Protein AF-A0A8J8SWN1-F1 (afdb_monomer_lite)

Radius of gyration: 35.85 Å; chains: 1; bounding box: 86×56×131 Å

InterPro domains:
  IPR000727 Target SNARE coiled-coil homology domain [PS50192] (204-266)

Organism: Halteria grandinella (NCBI:txid5974)

Secondary structure (DSSP, 8-state):
-HHHHHHHHHHHHHHHHHHHHHHHHHHHHHHHH---HHHHHHHHHHHHHHHHHHHHHHHHHHHHHTTS-HHHHHHHHHHHHHHHHHHHHHHHHHHHHS----HHHHHHHHTS---PPPP-TTSHHHHHHHHHHHHHHHT----------------SSHHHHHHHHHHHHHHHHHHHHHHHHHHS------GGG--HHHHHHHHHHHHHHHHHHHHHHHHHHHHHHHHHHHHHHHHHHHHHHHHHHHHHHHHHHHHHHHHHHHHHHHHHHHHHHHHHHHHHHHHHHHHHHHHHHHHHHHH-

Foldseek 3Di:
DVQVVLVVVLVVLLVVLVVLLVVLVVLLVVLVVDPDPVVNVVSLVVSVVSLVVSVVSLVVSVVSLVVHDPVVSVVVVVSSVVSVVSSVVSVVSSVVSPPPCPVVVVVVVVPPPDPDPDDDPPPVVVVVVVVVVVVVVVPDDPDDDPDDDDDPPPPDDPVVVVVVVVVVVVVVVVVVVVVVVVVVPPPPDPVPPDDPVNVVVVVVVVVVVVVVVVVVVVVVVVVVVVVVVVVVVVVVVVVVVVVVVVVVVVVVVVVVVVVVVVVVVVVVVVVVVVVVVVVVVVVVVVVVVVVVVVVVVVVD

Sequence (300 aa):
MAAQAVIDEITDQLEVLDSKLDRLTKNIARLEDCKNAAEKKKINDSALRDIEKINNDIRGLQYDLKRLPKDKEAEYVEQISTSKSKLAKLEKRLQRQSPKKTKEEMADLESQPSLKPKPNPKFDTVKNDLEEIELQEASGLRSQRSNKFKEPVISGRKRKQSTESAKRVASYQADVQNSEEAHLREEKIDMNKASAEVVGSAALRIQDKSKQAVERMIKKLGAAEELAQEELMELQKQNEKIMKIDTTLNQIEATSQRTMKYVRYFGKTMMTDKFMICMIMMILIVIVVLIVVAILKKRE

pLDDT: mean 79.99, std 18.38, range [37.47, 98.12]

Structure (mmCIF, N/CA/C/O backbone):
data_AF-A0A8J8SWN1-F1
#
_entry.id   AF-A0A8J8SWN1-F1
#
loop_
_atom_site.group_PDB
_atom_site.id
_atom_site.type_symbol
_atom_site.label_atom_id
_atom_site.label_alt_id
_atom_site.label_comp_id
_atom_site.label_asym_id
_atom_site.label_entity_id
_atom_site.label_seq_id
_atom_site.pdbx_PDB_ins_code
_atom_site.Cartn_x
_atom_site.Cartn_y
_atom_site.Cartn_z
_atom_site.occupancy
_atom_site.B_iso_or_equiv
_atom_site.auth_seq_id
_atom_site.auth_comp_id
_atom_site.auth_asym_id
_atom_site.auth_atom_id
_atom_site.pdbx_PDB_model_num
ATOM 1 N N . MET A 1 1 ? -29.429 5.163 5.870 1.00 79.12 1 MET A N 1
ATOM 2 C CA . MET A 1 1 ? -29.274 4.682 4.478 1.00 79.12 1 MET A CA 1
ATOM 3 C C . MET A 1 1 ? -27.934 5.088 3.873 1.00 79.12 1 MET A C 1
ATOM 5 O O . MET A 1 1 ? -27.193 4.189 3.522 1.00 79.12 1 MET A O 1
ATOM 9 N N . ALA A 1 2 ? -27.554 6.375 3.839 1.00 88.69 2 ALA A N 1
ATOM 10 C CA . ALA A 1 2 ? -26.260 6.790 3.264 1.00 88.69 2 ALA A CA 1
ATOM 11 C C . ALA A 1 2 ? -25.027 6.114 3.906 1.00 88.69 2 ALA A C 1
ATOM 13 O O . ALA A 1 2 ? -24.128 5.695 3.195 1.00 88.69 2 ALA A O 1
ATOM 14 N N . ALA A 1 3 ? -25.011 5.945 5.234 1.00 90.06 3 ALA A N 1
ATOM 15 C CA . ALA A 1 3 ? -23.908 5.266 5.921 1.00 90.06 3 ALA A CA 1
ATOM 16 C C . ALA A 1 3 ? -23.784 3.779 5.544 1.00 90.06 3 ALA A C 1
ATOM 18 O O . ALA A 1 3 ? -22.673 3.286 5.423 1.00 90.06 3 ALA A O 1
ATOM 19 N N . GLN A 1 4 ? -24.905 3.084 5.316 1.00 93.06 4 GLN A N 1
ATOM 20 C CA . GLN A 1 4 ? -24.883 1.667 4.944 1.00 93.06 4 GLN A CA 1
ATOM 21 C C . GLN A 1 4 ? -24.297 1.471 3.543 1.00 93.06 4 GLN A C 1
ATOM 23 O O . GLN A 1 4 ? -23.453 0.611 3.365 1.00 93.06 4 GLN A O 1
ATOM 28 N N . ALA A 1 5 ? -24.649 2.336 2.587 1.00 95.00 5 ALA A N 1
ATOM 29 C CA . ALA A 1 5 ? -24.076 2.275 1.242 1.00 95.00 5 ALA A CA 1
ATOM 30 C C . ALA A 1 5 ? -22.543 2.442 1.245 1.00 95.00 5 ALA A C 1
ATOM 32 O O . ALA A 1 5 ? -21.850 1.760 0.502 1.00 95.00 5 ALA A O 1
ATOM 33 N N . VAL A 1 6 ? -22.009 3.312 2.113 1.00 93.81 6 VAL A N 1
ATOM 34 C CA . VAL A 1 6 ? -20.553 3.494 2.273 1.00 93.81 6 VAL A CA 1
ATOM 35 C C . VAL A 1 6 ? -19.901 2.267 2.920 1.00 93.81 6 VAL A C 1
ATOM 37 O O . VAL A 1 6 ? -18.789 1.904 2.555 1.00 93.81 6 VAL A O 1
ATOM 40 N N . ILE A 1 7 ? -20.583 1.622 3.871 1.00 95.31 7 ILE A N 1
ATOM 41 C CA . ILE A 1 7 ? -20.121 0.372 4.496 1.00 95.31 7 ILE A CA 1
ATOM 42 C C . ILE A 1 7 ? -20.022 -0.741 3.448 1.00 95.31 7 ILE A C 1
ATOM 44 O O . ILE A 1 7 ? -18.996 -1.419 3.375 1.00 95.31 7 ILE A O 1
ATOM 48 N N . ASP A 1 8 ? -21.061 -0.902 2.630 1.00 96.25 8 ASP A N 1
ATOM 49 C CA . ASP A 1 8 ? -21.114 -1.926 1.585 1.00 96.25 8 ASP A CA 1
ATOM 50 C C . ASP A 1 8 ? -20.005 -1.676 0.540 1.00 96.25 8 ASP A C 1
ATOM 52 O O . ASP A 1 8 ? -19.229 -2.578 0.238 1.00 96.25 8 ASP A O 1
ATOM 56 N N . GLU A 1 9 ? -19.815 -0.423 0.102 1.00 96.69 9 GLU A N 1
ATOM 57 C CA . GLU A 1 9 ? -18.736 -0.046 -0.826 1.00 96.69 9 GLU A CA 1
ATOM 58 C C . GLU A 1 9 ? -17.330 -0.325 -0.260 1.00 96.69 9 GLU A C 1
ATOM 60 O O . GLU A 1 9 ? -16.471 -0.863 -0.961 1.00 96.69 9 GLU A O 1
ATOM 65 N N . ILE A 1 10 ? -17.074 0.010 1.010 1.00 96.44 10 ILE A N 1
ATOM 66 C CA . ILE A 1 10 ? -15.787 -0.279 1.668 1.00 96.44 10 ILE A CA 1
ATOM 67 C C . ILE A 1 10 ? -15.555 -1.789 1.766 1.00 96.44 10 ILE A C 1
ATOM 69 O O . ILE A 1 10 ? -14.424 -2.252 1.608 1.00 96.44 10 ILE A O 1
ATOM 73 N N . THR A 1 11 ? -16.618 -2.554 2.007 1.00 97.38 11 THR A N 1
ATOM 74 C CA . THR A 1 11 ? -16.553 -4.015 2.119 1.00 97.38 11 THR A CA 1
ATOM 75 C C . THR A 1 11 ? -16.191 -4.637 0.770 1.00 97.38 11 THR A C 1
ATOM 77 O O . THR A 1 11 ? -15.233 -5.409 0.699 1.00 97.38 11 THR A O 1
ATOM 80 N N . ASP A 1 12 ? -16.846 -4.210 -0.311 1.00 97.75 12 ASP A N 1
ATOM 81 C CA . ASP A 1 12 ? -16.528 -4.643 -1.677 1.00 97.75 12 ASP A CA 1
ATOM 82 C C . ASP A 1 12 ? -15.079 -4.291 -2.055 1.00 97.75 12 ASP A C 1
ATOM 84 O O . ASP A 1 12 ? -14.334 -5.104 -2.613 1.00 97.75 12 ASP A O 1
ATOM 88 N N . GLN A 1 13 ? -14.633 -3.076 -1.720 1.00 97.19 13 GLN A N 1
ATOM 89 C CA . GLN A 1 13 ? -13.260 -2.643 -1.982 1.00 97.19 13 GLN A CA 1
ATOM 90 C C . GLN A 1 13 ? -12.223 -3.477 -1.212 1.00 97.19 13 GLN A C 1
ATOM 92 O O . GLN A 1 13 ? -11.145 -3.754 -1.751 1.00 97.19 13 GLN A O 1
ATOM 97 N N . LEU A 1 14 ? -12.528 -3.900 0.018 1.00 96.50 14 LEU A N 1
ATOM 98 C CA . LEU A 1 14 ? -11.661 -4.776 0.809 1.00 96.50 14 LEU A CA 1
ATOM 99 C C . LEU A 1 14 ? -11.586 -6.192 0.233 1.00 96.50 14 LEU A C 1
ATOM 101 O O . LEU A 1 14 ? -10.488 -6.742 0.140 1.00 96.50 14 LEU A O 1
ATOM 105 N N . GLU A 1 15 ? -12.697 -6.752 -0.240 1.00 97.56 15 GLU A N 1
ATOM 106 C CA . GLU A 1 15 ? -12.697 -8.062 -0.904 1.00 97.56 15 GLU A CA 1
ATOM 107 C C . GLU A 1 15 ? -11.862 -8.041 -2.198 1.00 97.56 15 GLU A C 1
ATOM 109 O O . GLU A 1 15 ? -11.058 -8.945 -2.479 1.00 97.56 15 GLU A O 1
ATOM 114 N N . VAL A 1 16 ? -11.974 -6.955 -2.971 1.00 97.56 16 VAL A N 1
ATOM 115 C CA . VAL A 1 16 ? -11.129 -6.722 -4.150 1.00 97.56 16 VAL A CA 1
ATOM 116 C C . VAL A 1 16 ? -9.654 -6.588 -3.755 1.00 97.56 16 VAL A C 1
ATOM 118 O O . VAL A 1 16 ? -8.777 -7.082 -4.476 1.00 97.56 16 VAL A O 1
ATOM 121 N N . LEU A 1 17 ? -9.357 -5.934 -2.630 1.00 97.12 17 LEU A N 1
ATOM 122 C CA . LEU A 1 17 ? -7.997 -5.778 -2.117 1.00 97.12 17 LEU A CA 1
ATOM 123 C C . LEU A 1 17 ? -7.377 -7.127 -1.727 1.00 97.12 17 LEU A C 1
ATOM 125 O O . LEU A 1 17 ? -6.252 -7.416 -2.147 1.00 97.12 17 LEU A O 1
ATOM 129 N N . ASP A 1 18 ? -8.104 -7.969 -0.992 1.00 97.00 18 ASP A N 1
ATOM 130 C CA . ASP A 1 18 ? -7.648 -9.314 -0.623 1.00 97.00 18 ASP A CA 1
ATOM 131 C C . ASP A 1 18 ? -7.425 -10.181 -1.874 1.00 97.00 18 ASP A C 1
ATOM 133 O O . ASP A 1 18 ? -6.368 -10.799 -2.030 1.00 97.00 18 ASP A O 1
ATOM 137 N N . SER A 1 19 ? -8.333 -10.114 -2.851 1.00 97.44 19 SER A N 1
ATOM 138 C CA . SER A 1 19 ? -8.165 -10.795 -4.143 1.00 97.44 19 SER A CA 1
ATOM 139 C C . SER A 1 19 ? -6.897 -10.356 -4.893 1.00 97.44 19 SER A C 1
ATOM 141 O O . SER A 1 19 ? -6.226 -11.172 -5.540 1.00 97.44 19 SER A O 1
ATOM 143 N N . LYS A 1 20 ? -6.537 -9.065 -4.833 1.00 97.50 20 LYS A N 1
ATOM 144 C CA . LYS A 1 20 ? -5.286 -8.540 -5.414 1.00 97.50 20 LYS A CA 1
ATOM 145 C C . LYS A 1 20 ? -4.058 -9.029 -4.644 1.00 97.50 20 LYS A C 1
ATOM 147 O O . LYS A 1 20 ? -3.071 -9.411 -5.278 1.00 97.50 20 LYS A O 1
ATOM 152 N N . LEU A 1 21 ? -4.116 -9.064 -3.312 1.00 97.19 21 LEU A N 1
ATOM 153 C CA . LEU A 1 21 ? -3.042 -9.596 -2.465 1.00 97.19 21 LEU A CA 1
ATOM 154 C C . LEU A 1 21 ? -2.778 -11.082 -2.736 1.00 97.19 21 LEU A C 1
ATOM 156 O O . LEU A 1 21 ? -1.617 -11.491 -2.815 1.00 97.19 21 LEU A O 1
ATOM 160 N N . ASP A 1 22 ? -3.818 -11.879 -2.960 1.00 97.62 22 ASP A N 1
ATOM 161 C CA . ASP A 1 22 ? -3.676 -13.297 -3.304 1.00 97.62 22 ASP A CA 1
ATOM 162 C C . ASP A 1 22 ? -3.028 -13.499 -4.676 1.00 97.62 22 ASP A C 1
ATOM 164 O O . ASP A 1 22 ? -2.151 -14.354 -4.844 1.00 97.62 22 ASP A O 1
ATOM 168 N N . ARG A 1 23 ? -3.407 -12.687 -5.670 1.00 97.56 23 ARG A N 1
ATOM 169 C CA . ARG A 1 23 ? -2.755 -12.694 -6.991 1.00 97.56 23 ARG A CA 1
ATOM 170 C C . ARG A 1 23 ? -1.284 -12.304 -6.887 1.00 97.56 23 ARG A C 1
ATOM 172 O O . ARG A 1 23 ? -0.440 -12.989 -7.462 1.00 97.56 23 ARG A O 1
ATOM 179 N N . LEU A 1 24 ? -0.971 -11.258 -6.122 1.00 97.44 24 LEU A N 1
ATOM 180 C CA . LEU A 1 24 ? 0.406 -10.835 -5.876 1.00 97.44 24 LEU A CA 1
ATOM 181 C C . LEU A 1 24 ? 1.208 -11.939 -5.172 1.00 97.44 24 LEU A C 1
ATOM 183 O O . LEU A 1 24 ? 2.334 -12.231 -5.571 1.00 97.44 24 LEU A O 1
ATOM 187 N N . THR A 1 25 ? 0.612 -12.608 -4.185 1.00 97.94 25 THR A N 1
ATOM 188 C CA . THR A 1 25 ? 1.224 -13.746 -3.486 1.00 97.94 25 THR A CA 1
ATOM 189 C C . THR A 1 25 ? 1.546 -14.885 -4.456 1.00 97.94 25 THR A C 1
ATOM 191 O O . THR A 1 25 ? 2.664 -15.400 -4.444 1.00 97.94 25 THR A O 1
ATOM 194 N N . LYS A 1 26 ? 0.613 -15.236 -5.352 1.00 97.94 26 LYS A N 1
ATOM 195 C CA . LYS A 1 26 ? 0.830 -16.244 -6.407 1.00 97.94 26 LYS A CA 1
ATOM 196 C C . LYS A 1 26 ? 1.921 -15.822 -7.395 1.00 97.94 26 LYS A C 1
ATOM 198 O O . LYS A 1 26 ? 2.729 -16.657 -7.789 1.00 97.94 26 LYS A O 1
ATOM 203 N N . ASN A 1 27 ? 1.976 -14.547 -7.777 1.00 96.56 27 ASN A N 1
ATOM 204 C CA . ASN A 1 27 ? 3.018 -14.025 -8.666 1.00 96.56 27 ASN A CA 1
ATOM 205 C C . ASN A 1 27 ? 4.405 -14.081 -8.013 1.00 96.56 27 ASN A C 1
ATOM 207 O O . ASN A 1 27 ? 5.368 -14.464 -8.671 1.00 96.56 27 ASN A O 1
ATOM 211 N N . ILE A 1 28 ? 4.505 -13.762 -6.721 1.00 96.19 28 ILE A N 1
ATOM 212 C CA . ILE A 1 28 ? 5.758 -13.867 -5.962 1.00 96.19 28 ILE A CA 1
ATOM 213 C C . ILE A 1 28 ? 6.184 -15.329 -5.801 1.00 96.19 28 ILE A C 1
ATOM 215 O O . ILE A 1 28 ? 7.366 -15.621 -5.936 1.00 96.19 28 ILE A O 1
ATOM 219 N N . ALA A 1 29 ? 5.252 -16.260 -5.583 1.00 96.81 29 ALA A N 1
ATOM 220 C CA . ALA A 1 29 ? 5.575 -17.688 -5.578 1.00 96.81 29 ALA A CA 1
ATOM 221 C C . ALA A 1 29 ? 6.106 -18.152 -6.950 1.00 96.81 29 ALA A C 1
ATOM 223 O O . ALA A 1 29 ? 7.152 -18.783 -7.031 1.00 96.81 29 ALA A O 1
ATOM 224 N N . ARG A 1 30 ? 5.463 -17.738 -8.053 1.00 96.19 30 ARG A N 1
ATOM 225 C CA . ARG A 1 30 ? 5.963 -18.015 -9.415 1.00 96.19 30 ARG A CA 1
ATOM 226 C C . ARG A 1 30 ? 7.348 -17.416 -9.674 1.00 96.19 30 ARG A C 1
ATOM 228 O O . ARG A 1 30 ? 8.125 -18.002 -10.419 1.00 96.19 30 ARG A O 1
ATOM 235 N N . LEU A 1 31 ? 7.653 -16.258 -9.083 1.00 95.06 31 LEU A N 1
ATOM 236 C CA . LEU A 1 31 ? 8.970 -15.621 -9.167 1.00 95.06 31 LEU A CA 1
ATOM 237 C C . LEU A 1 31 ? 10.065 -16.482 -8.511 1.00 95.06 31 LEU A C 1
ATOM 239 O O . LEU A 1 31 ? 11.186 -16.513 -9.020 1.00 95.06 31 LEU A O 1
ATOM 243 N N . GLU A 1 32 ? 9.733 -17.181 -7.419 1.00 94.31 32 GLU A N 1
ATOM 244 C CA . GLU A 1 32 ? 10.647 -18.086 -6.701 1.00 94.31 32 GLU A CA 1
ATOM 245 C C . GLU A 1 32 ? 10.994 -19.317 -7.547 1.00 94.31 32 GLU A C 1
ATOM 247 O O . GLU A 1 32 ? 12.155 -19.723 -7.586 1.00 94.31 32 GLU A O 1
ATOM 252 N N . ASP A 1 33 ? 10.019 -19.845 -8.290 1.00 96.31 33 ASP A N 1
ATOM 253 C CA . ASP A 1 33 ? 10.183 -21.053 -9.109 1.00 96.31 33 ASP A CA 1
ATOM 254 C C . ASP A 1 33 ? 10.761 -20.781 -10.514 1.00 96.31 33 ASP A C 1
ATOM 256 O O . ASP A 1 33 ? 11.163 -21.703 -11.233 1.00 96.31 33 ASP A O 1
ATOM 260 N N . CYS A 1 34 ? 10.807 -19.517 -10.947 1.00 94.88 34 CYS A N 1
ATOM 261 C CA . CYS A 1 34 ? 11.189 -19.159 -12.309 1.00 94.88 34 CYS A CA 1
ATOM 262 C C . CYS A 1 34 ? 12.715 -19.205 -12.518 1.00 94.88 34 CYS A C 1
ATOM 264 O O . CYS A 1 34 ? 13.471 -18.410 -11.956 1.00 94.88 34 CYS A O 1
ATOM 266 N N . LYS A 1 35 ? 13.173 -20.110 -13.396 1.00 96.38 35 LYS A N 1
ATOM 267 C CA . LYS A 1 35 ? 14.596 -20.253 -13.768 1.00 96.38 35 LYS A CA 1
ATOM 268 C C . LYS A 1 35 ? 15.054 -19.251 -14.834 1.00 96.38 35 LYS A C 1
ATOM 270 O O . LYS A 1 35 ? 16.240 -18.946 -14.919 1.00 96.38 35 LYS A O 1
ATOM 275 N N . ASN A 1 36 ? 14.139 -18.755 -15.667 1.00 96.81 36 ASN A N 1
ATOM 276 C CA . ASN A 1 36 ? 14.474 -17.861 -16.773 1.00 96.81 36 ASN A CA 1
ATOM 277 C C . ASN A 1 36 ? 14.602 -16.408 -16.282 1.00 96.81 36 ASN A C 1
ATOM 279 O O . ASN A 1 36 ? 13.635 -15.817 -15.803 1.00 96.81 36 ASN A O 1
ATOM 283 N N . ALA A 1 37 ? 15.780 -15.803 -16.454 1.00 94.19 37 ALA A N 1
ATOM 284 C CA . ALA A 1 37 ? 16.062 -14.438 -16.005 1.00 94.19 37 ALA A CA 1
ATOM 285 C C . ALA A 1 37 ? 15.142 -13.377 -16.642 1.00 94.19 37 ALA A C 1
ATOM 287 O O . ALA A 1 37 ? 14.716 -12.439 -15.964 1.00 94.19 37 ALA A O 1
ATOM 288 N N . ALA A 1 38 ? 14.797 -13.530 -17.926 1.00 94.38 38 ALA A N 1
ATOM 289 C CA . ALA A 1 38 ? 13.946 -12.571 -18.630 1.00 94.38 38 ALA A CA 1
ATOM 290 C C . ALA A 1 38 ? 12.498 -12.609 -18.118 1.00 94.38 38 ALA A C 1
ATOM 292 O O . ALA A 1 38 ? 11.861 -11.570 -17.943 1.00 94.38 38 ALA A O 1
ATOM 293 N N . GLU A 1 39 ? 11.985 -13.808 -17.851 1.00 95.56 39 GLU A N 1
ATOM 294 C CA . GLU A 1 39 ? 10.650 -14.004 -17.290 1.00 95.56 39 GLU A CA 1
ATOM 295 C C . GLU A 1 39 ? 10.594 -13.547 -15.828 1.00 95.56 39 GLU A C 1
ATOM 297 O O . GLU A 1 39 ? 9.688 -12.799 -15.456 1.00 95.56 39 GLU A O 1
ATOM 302 N N . LYS A 1 40 ? 11.627 -13.861 -15.037 1.00 95.12 40 LYS A N 1
ATOM 303 C CA . LYS A 1 40 ? 11.775 -13.377 -13.660 1.00 95.12 40 LYS A CA 1
ATOM 304 C C . LYS A 1 40 ? 11.729 -11.849 -13.585 1.00 95.12 40 LYS A C 1
ATOM 306 O O . LYS A 1 40 ? 10.993 -11.299 -12.769 1.00 95.12 40 LYS A O 1
ATOM 311 N N . LYS A 1 41 ? 12.445 -11.148 -14.472 1.00 93.81 41 LYS A N 1
ATOM 312 C CA . LYS A 1 41 ? 12.396 -9.678 -14.551 1.00 93.81 41 LYS A CA 1
ATOM 313 C C . LYS A 1 41 ? 10.977 -9.171 -14.840 1.00 93.81 41 LYS A C 1
ATOM 315 O O . LYS A 1 41 ? 10.496 -8.290 -14.135 1.00 93.81 41 LYS A O 1
ATOM 320 N N . LYS A 1 42 ? 10.274 -9.767 -15.811 1.00 95.38 42 LYS A N 1
ATOM 321 C CA . LYS A 1 42 ? 8.890 -9.383 -16.156 1.00 95.38 42 LYS A CA 1
ATOM 322 C C . LYS A 1 42 ? 7.916 -9.584 -14.992 1.00 95.38 42 LYS A C 1
ATOM 324 O O . LYS A 1 42 ? 7.092 -8.705 -14.735 1.00 95.38 42 LYS A O 1
ATOM 329 N N . ILE A 1 43 ? 8.005 -10.719 -14.294 1.00 95.56 43 ILE A N 1
ATOM 330 C CA . ILE A 1 43 ? 7.161 -11.010 -13.125 1.00 95.56 43 ILE A CA 1
ATOM 331 C C . ILE A 1 43 ? 7.469 -10.018 -11.997 1.00 95.56 43 ILE A C 1
ATOM 333 O O . ILE A 1 43 ? 6.537 -9.483 -11.400 1.00 95.56 43 ILE A O 1
ATOM 337 N N . ASN A 1 44 ? 8.747 -9.714 -11.752 1.00 94.12 44 ASN A N 1
ATOM 338 C CA . ASN A 1 44 ? 9.164 -8.743 -10.741 1.00 94.12 44 ASN A CA 1
ATOM 339 C C . ASN A 1 44 ? 8.617 -7.334 -11.033 1.00 94.12 44 ASN A C 1
ATOM 341 O O . ASN A 1 44 ? 8.001 -6.721 -10.164 1.00 94.12 44 ASN A O 1
ATOM 345 N N . ASP A 1 45 ? 8.754 -6.851 -12.270 1.00 93.81 45 ASP A N 1
ATOM 346 C CA . ASP A 1 45 ? 8.230 -5.541 -12.680 1.00 93.81 45 ASP A CA 1
ATOM 347 C C . ASP A 1 45 ? 6.695 -5.486 -12.575 1.00 93.81 45 ASP A C 1
ATOM 349 O O . ASP A 1 45 ? 6.118 -4.462 -12.200 1.00 93.81 45 ASP A O 1
ATOM 353 N N . SER A 1 46 ? 6.007 -6.592 -12.882 1.00 96.06 46 SER A N 1
ATOM 354 C CA . SER A 1 46 ? 4.559 -6.698 -12.672 1.00 96.06 46 SER A CA 1
ATOM 355 C C . SER A 1 46 ? 4.189 -6.648 -11.190 1.00 96.06 46 SER A C 1
ATOM 357 O O . SER A 1 46 ? 3.281 -5.904 -10.825 1.00 96.06 46 SER A O 1
ATOM 359 N N . ALA A 1 47 ? 4.903 -7.388 -10.341 1.00 96.19 47 ALA A N 1
ATOM 360 C CA . ALA A 1 47 ? 4.666 -7.424 -8.902 1.00 96.19 47 ALA A CA 1
ATOM 361 C C . ALA A 1 47 ? 4.884 -6.050 -8.249 1.00 96.19 47 ALA A C 1
ATOM 363 O O . ALA A 1 47 ? 4.079 -5.644 -7.416 1.00 96.19 47 ALA A O 1
ATOM 364 N N . LEU A 1 48 ? 5.911 -5.299 -8.668 1.00 94.25 48 LEU A N 1
ATOM 365 C CA . LEU A 1 48 ? 6.151 -3.931 -8.190 1.00 94.25 48 LEU A CA 1
ATOM 366 C C . LEU A 1 48 ? 4.990 -2.987 -8.533 1.00 94.25 48 LEU A C 1
ATOM 368 O O . LEU A 1 48 ? 4.520 -2.249 -7.667 1.00 94.25 48 LEU A O 1
ATOM 372 N N . ARG A 1 49 ? 4.473 -3.054 -9.767 1.00 96.00 49 ARG A N 1
ATOM 373 C CA . ARG A 1 49 ? 3.293 -2.269 -10.173 1.00 96.00 49 ARG A CA 1
ATOM 374 C C . ARG A 1 49 ? 2.046 -2.646 -9.377 1.00 96.00 49 ARG A C 1
ATOM 376 O O . ARG A 1 49 ? 1.250 -1.773 -9.036 1.00 96.00 49 ARG A O 1
ATOM 383 N N . ASP A 1 50 ? 1.862 -3.929 -9.086 1.00 96.50 50 ASP A N 1
ATOM 384 C CA . ASP A 1 50 ? 0.728 -4.396 -8.288 1.00 96.50 50 ASP A CA 1
ATOM 385 C C . ASP A 1 50 ? 0.849 -3.945 -6.822 1.00 96.50 50 ASP A C 1
ATOM 387 O O . ASP A 1 50 ? -0.143 -3.492 -6.254 1.00 96.50 50 ASP A O 1
ATOM 391 N N . ILE A 1 51 ? 2.053 -3.960 -6.232 1.00 95.44 51 ILE A N 1
ATOM 392 C CA . ILE A 1 51 ? 2.312 -3.402 -4.890 1.00 95.44 51 ILE A CA 1
ATOM 393 C C . ILE A 1 51 ? 1.942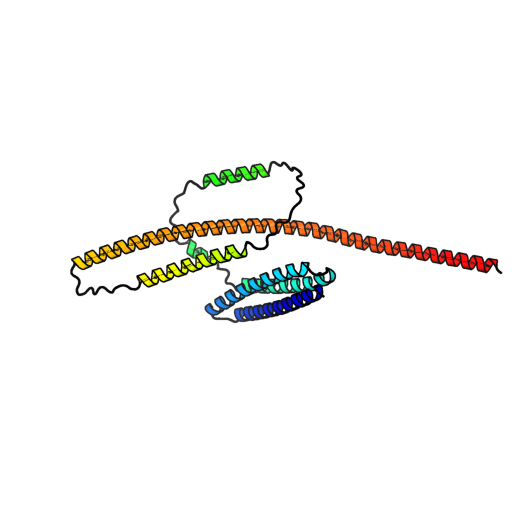 -1.917 -4.835 1.00 95.44 51 ILE A C 1
ATOM 395 O O . ILE A 1 51 ? 1.275 -1.484 -3.894 1.00 95.44 51 ILE A O 1
ATOM 399 N N . GLU A 1 52 ? 2.343 -1.132 -5.836 1.00 95.75 52 GLU A N 1
ATOM 400 C CA . GLU A 1 52 ? 2.022 0.295 -5.896 1.00 95.75 52 GLU A CA 1
ATOM 401 C C . GLU A 1 52 ? 0.506 0.536 -5.977 1.00 95.75 52 GLU A C 1
ATOM 403 O O . GLU A 1 52 ? -0.034 1.366 -5.240 1.00 95.75 52 GLU A O 1
ATOM 408 N N . LYS A 1 53 ? -0.205 -0.231 -6.815 1.00 96.94 53 LYS A N 1
ATOM 409 C CA . LYS A 1 53 ? -1.671 -0.162 -6.918 1.00 96.94 53 LYS A CA 1
ATOM 410 C C . LYS A 1 53 ? -2.353 -0.505 -5.596 1.00 96.94 53 LYS A C 1
ATOM 412 O O . LYS A 1 53 ? -3.181 0.274 -5.138 1.00 96.94 53 LYS A O 1
ATOM 417 N N . ILE A 1 54 ? -1.965 -1.610 -4.956 1.00 97.62 54 ILE A N 1
ATOM 418 C CA . ILE A 1 54 ? -2.528 -2.035 -3.664 1.00 97.62 54 ILE A CA 1
ATOM 419 C C . ILE A 1 54 ? -2.252 -0.975 -2.586 1.00 97.62 54 ILE A C 1
ATOM 421 O O . ILE A 1 54 ? -3.138 -0.656 -1.799 1.00 97.62 54 ILE A O 1
ATOM 425 N N . ASN A 1 55 ? -1.061 -0.368 -2.567 1.00 95.88 55 ASN A N 1
ATOM 426 C CA . ASN A 1 55 ? -0.753 0.734 -1.649 1.00 95.88 55 ASN A CA 1
ATOM 427 C C . ASN A 1 55 ? -1.655 1.957 -1.872 1.00 95.88 55 ASN A C 1
ATOM 429 O O . ASN A 1 55 ? -2.088 2.589 -0.904 1.00 95.88 55 ASN A O 1
ATOM 433 N N . ASN A 1 56 ? -1.946 2.297 -3.127 1.00 96.19 56 ASN A N 1
ATOM 434 C CA . ASN A 1 56 ? -2.865 3.384 -3.455 1.00 96.19 56 ASN A CA 1
ATOM 435 C C . ASN A 1 56 ? -4.309 3.054 -3.050 1.00 96.19 56 ASN A C 1
ATOM 437 O O . ASN A 1 56 ? -4.965 3.911 -2.457 1.00 96.19 56 ASN A O 1
ATOM 441 N N . ASP A 1 57 ? -4.766 1.821 -3.278 1.00 96.38 57 ASP A N 1
ATOM 442 C CA . ASP A 1 57 ? -6.094 1.349 -2.861 1.00 96.38 57 ASP A CA 1
ATOM 443 C C . ASP A 1 57 ? -6.241 1.392 -1.330 1.00 96.38 57 ASP A C 1
ATOM 445 O O . ASP A 1 57 ? -7.213 1.933 -0.809 1.00 96.38 57 ASP A O 1
ATOM 449 N N . ILE A 1 58 ? -5.224 0.925 -0.595 1.00 96.31 58 ILE A N 1
ATOM 450 C CA . ILE A 1 58 ? -5.173 1.008 0.871 1.00 96.31 58 ILE A CA 1
ATOM 451 C C . ILE A 1 58 ? -5.275 2.461 1.341 1.00 96.31 58 ILE A C 1
ATOM 453 O O . ILE A 1 58 ? -5.997 2.747 2.294 1.00 96.31 58 ILE A O 1
ATOM 457 N N . ARG A 1 59 ? -4.558 3.395 0.703 1.00 95.69 59 ARG A N 1
ATOM 458 C CA . ARG A 1 59 ? -4.658 4.822 1.050 1.00 95.69 59 ARG A CA 1
ATOM 459 C C . ARG A 1 59 ? -6.063 5.358 0.782 1.00 95.69 59 ARG A C 1
ATOM 461 O O . ARG A 1 59 ? -6.564 6.091 1.627 1.00 95.69 59 ARG A O 1
ATOM 468 N N . GLY A 1 60 ? -6.681 4.985 -0.341 1.00 94.38 60 GLY A N 1
ATOM 469 C CA . GLY A 1 60 ? -8.068 5.330 -0.673 1.00 94.38 60 GLY A CA 1
ATOM 470 C C . GLY A 1 60 ? -9.039 4.887 0.420 1.00 94.38 60 GLY A C 1
ATOM 471 O O . GLY A 1 60 ? -9.681 5.728 1.045 1.00 94.38 60 GLY A O 1
ATOM 472 N N . LEU A 1 61 ? -9.005 3.599 0.762 1.00 96.25 61 LEU A N 1
ATOM 473 C CA . LEU A 1 61 ? -9.806 3.010 1.837 1.00 96.25 61 LEU A CA 1
ATOM 474 C C . LEU A 1 61 ? -9.605 3.709 3.191 1.00 96.25 61 LEU A C 1
ATOM 476 O O . LEU A 1 61 ? -10.556 3.918 3.939 1.00 96.25 61 LEU A O 1
ATOM 480 N N . GLN A 1 62 ? -8.377 4.127 3.515 1.00 94.56 62 GLN A N 1
ATOM 481 C CA . GLN A 1 62 ? -8.109 4.892 4.739 1.00 94.56 62 GLN A CA 1
ATOM 482 C C . GLN A 1 62 ? -8.762 6.282 4.753 1.00 94.56 62 GLN A C 1
ATOM 484 O O . GLN A 1 62 ? -9.031 6.807 5.834 1.00 94.56 62 GLN A O 1
ATOM 489 N N . TYR A 1 63 ? -8.982 6.907 3.594 1.00 94.12 63 TYR A N 1
ATOM 490 C CA . TYR A 1 63 ? -9.734 8.160 3.514 1.00 94.12 63 TYR A CA 1
ATOM 491 C C . TYR A 1 63 ? -11.235 7.920 3.656 1.00 94.12 63 TYR A C 1
ATOM 493 O O . TYR A 1 63 ? -11.892 8.687 4.364 1.00 94.12 63 TYR A O 1
ATOM 501 N N . ASP A 1 64 ? -11.757 6.864 3.037 1.00 93.44 64 ASP A N 1
ATOM 502 C CA . ASP A 1 64 ? -13.182 6.533 3.097 1.00 93.44 64 ASP A CA 1
ATOM 503 C C . ASP A 1 64 ? -13.600 6.072 4.498 1.00 93.44 64 ASP A C 1
ATOM 505 O O . ASP A 1 64 ? -14.651 6.475 4.995 1.00 93.44 64 ASP A O 1
ATOM 509 N N . LEU A 1 65 ? -12.714 5.374 5.214 1.00 93.12 65 LEU A N 1
ATOM 510 C CA . LEU A 1 65 ? -12.911 4.993 6.615 1.00 93.12 65 LEU A CA 1
ATOM 511 C C . LEU A 1 65 ? -13.178 6.162 7.556 1.00 93.12 65 LEU A C 1
ATOM 513 O O . LEU A 1 65 ? -14.001 6.047 8.459 1.00 93.12 65 LEU A O 1
ATOM 517 N N . LYS A 1 66 ? -12.538 7.311 7.326 1.00 92.75 66 LYS A N 1
ATOM 518 C CA . LYS A 1 66 ? -12.742 8.508 8.159 1.00 92.75 66 LYS A CA 1
ATOM 519 C C . LYS A 1 66 ? -14.155 9.083 8.044 1.00 92.75 66 LYS A C 1
ATOM 521 O O . LYS A 1 66 ? -14.497 10.002 8.786 1.00 92.75 66 LYS A O 1
ATOM 526 N N . ARG A 1 67 ? -14.955 8.599 7.088 1.00 92.69 67 ARG A N 1
ATOM 527 C CA . ARG A 1 67 ? -16.357 8.988 6.895 1.00 92.69 67 ARG A CA 1
ATOM 528 C C . ARG A 1 67 ? -17.327 8.103 7.681 1.00 92.69 67 ARG A C 1
ATOM 530 O O . ARG A 1 67 ? -18.506 8.445 7.752 1.00 92.69 67 ARG A O 1
ATOM 537 N N . LEU A 1 68 ? -16.863 6.987 8.245 1.00 93.00 68 LEU A N 1
ATOM 538 C CA . LEU A 1 68 ? -17.694 6.053 9.000 1.00 93.00 68 LEU A CA 1
ATOM 539 C C . LEU A 1 68 ? -17.886 6.488 10.466 1.00 93.00 68 LEU A C 1
ATOM 541 O O . LEU A 1 68 ? -17.068 7.227 11.016 1.00 93.00 68 LEU A O 1
ATOM 545 N N . PRO A 1 69 ? -18.955 6.010 11.132 1.00 93.19 69 PRO A N 1
ATOM 546 C CA . PRO A 1 69 ? -19.066 6.067 12.588 1.00 93.19 69 PRO A CA 1
ATOM 547 C C . PRO A 1 69 ? -17.886 5.345 13.256 1.00 93.19 69 PRO A C 1
ATOM 549 O O . PRO A 1 69 ? -17.452 4.297 12.778 1.00 93.19 69 PRO A O 1
ATOM 552 N N . LYS A 1 70 ? -17.390 5.873 14.383 1.00 92.50 70 LYS A N 1
ATOM 553 C CA . LYS A 1 70 ? -16.170 5.385 15.068 1.00 92.50 70 LYS A CA 1
ATOM 554 C C . LYS A 1 70 ? -16.234 3.908 15.465 1.00 92.50 70 LYS A C 1
ATOM 556 O O . LYS A 1 70 ? -15.227 3.209 15.475 1.00 92.50 70 LYS A O 1
ATOM 561 N N . ASP A 1 71 ? -17.429 3.458 15.812 1.00 92.81 71 ASP A N 1
ATOM 562 C CA . ASP A 1 71 ? -17.777 2.092 16.178 1.00 92.81 71 ASP A CA 1
ATOM 563 C C . ASP A 1 71 ? -17.565 1.108 15.018 1.00 92.81 71 ASP A C 1
ATOM 565 O O . ASP A 1 71 ? -17.062 0.010 15.242 1.00 92.81 71 ASP A O 1
ATOM 569 N N . LYS A 1 72 ? -17.847 1.521 13.776 1.00 93.12 72 LYS A N 1
ATOM 570 C CA . LYS A 1 72 ? -17.582 0.725 12.567 1.00 93.12 72 LYS A CA 1
ATOM 571 C C . LYS A 1 72 ? -16.190 0.950 11.991 1.00 93.12 72 LYS A C 1
ATOM 573 O O . LYS A 1 72 ? -15.592 0.020 11.461 1.00 93.12 72 LYS A O 1
ATOM 578 N N . GLU A 1 73 ? -15.644 2.154 12.136 1.00 94.06 73 GLU A N 1
ATOM 579 C CA . GLU A 1 73 ? -14.283 2.488 11.708 1.00 94.06 73 GLU A CA 1
ATOM 580 C C . GLU A 1 73 ? -13.246 1.528 12.317 1.00 94.06 73 GLU A C 1
ATOM 582 O O . GLU A 1 73 ? -12.370 1.040 11.606 1.00 94.06 73 GLU A O 1
ATOM 587 N N . ALA A 1 74 ? -13.372 1.198 13.608 1.00 92.94 74 ALA A N 1
ATOM 588 C CA . ALA A 1 74 ? -12.428 0.321 14.303 1.00 92.94 74 ALA A CA 1
ATOM 589 C C . ALA A 1 74 ? -12.320 -1.086 13.679 1.00 92.94 74 ALA A C 1
ATOM 591 O O . ALA A 1 74 ? -11.210 -1.598 13.527 1.00 92.94 74 ALA A O 1
ATOM 592 N N . GLU A 1 75 ? -13.450 -1.676 13.276 1.00 93.62 75 GLU A N 1
ATOM 593 C CA . GLU A 1 75 ? -13.528 -3.017 12.675 1.00 93.62 75 GLU A CA 1
ATOM 594 C C . GLU A 1 75 ? -12.745 -3.080 11.351 1.00 93.62 75 GLU A C 1
ATOM 596 O O . GLU A 1 75 ? -11.901 -3.952 11.133 1.00 93.62 75 GLU A O 1
ATOM 601 N N . TYR A 1 76 ? -12.947 -2.089 10.488 1.00 95.88 76 TYR A N 1
ATOM 602 C CA . TYR A 1 76 ? -12.284 -2.012 9.186 1.00 95.88 76 TYR A CA 1
ATOM 603 C C . TYR A 1 76 ? -10.828 -1.532 9.271 1.00 95.88 76 TYR A C 1
ATOM 605 O O . TYR A 1 76 ? -9.992 -1.933 8.455 1.00 95.88 76 TYR A O 1
ATOM 613 N N . VAL A 1 77 ? -10.478 -0.708 10.265 1.00 94.81 77 VAL A N 1
ATOM 614 C CA . VAL A 1 77 ? -9.079 -0.322 10.522 1.00 94.81 77 VAL A CA 1
ATOM 615 C C . VAL A 1 77 ? -8.231 -1.550 10.845 1.00 94.81 77 VAL A C 1
ATOM 617 O O . VAL A 1 77 ? -7.102 -1.656 10.350 1.00 94.81 77 VAL A O 1
ATOM 620 N N . GLU A 1 78 ? -8.767 -2.498 11.617 1.00 93.56 78 GLU A N 1
ATOM 621 C CA . GLU A 1 78 ? -8.082 -3.759 11.897 1.00 93.56 78 GLU A CA 1
ATOM 622 C C . GLU A 1 78 ? -7.851 -4.550 10.601 1.00 93.56 78 GLU A C 1
ATOM 624 O O . GLU A 1 78 ? -6.707 -4.907 10.301 1.00 93.56 78 GLU A O 1
ATOM 629 N N . GLN A 1 79 ? -8.877 -4.708 9.759 1.00 95.75 79 GLN A N 1
ATOM 630 C CA . GLN A 1 79 ? -8.756 -5.402 8.470 1.00 95.75 79 GLN A CA 1
ATOM 631 C C . GLN A 1 79 ? -7.711 -4.753 7.544 1.00 95.75 79 GLN A C 1
ATOM 633 O O . GLN A 1 79 ? -6.833 -5.443 7.015 1.00 95.75 79 GLN A O 1
ATOM 638 N N . ILE A 1 80 ? -7.697 -3.422 7.417 1.00 95.06 80 ILE A N 1
ATOM 639 C CA . ILE A 1 80 ? -6.666 -2.718 6.636 1.00 95.06 80 ILE A CA 1
ATOM 640 C C . ILE A 1 80 ? -5.273 -2.926 7.229 1.00 95.06 80 ILE A C 1
ATOM 642 O O . ILE A 1 80 ? -4.302 -3.079 6.481 1.00 95.06 80 ILE A O 1
ATOM 646 N N . SER A 1 81 ? -5.143 -2.939 8.556 1.00 93.69 81 SER A N 1
ATOM 647 C CA . SER A 1 81 ? -3.852 -3.178 9.206 1.00 93.69 81 SER A CA 1
ATOM 648 C C . SER A 1 81 ? -3.309 -4.576 8.885 1.00 93.69 81 SER A C 1
ATOM 650 O O . SER A 1 81 ? -2.119 -4.717 8.573 1.00 93.69 81 SER A O 1
ATOM 652 N N . THR A 1 82 ? -4.179 -5.595 8.843 1.00 96.06 82 THR A N 1
ATOM 653 C CA . THR A 1 82 ? -3.782 -6.951 8.445 1.00 96.06 82 THR A CA 1
ATOM 654 C C . THR A 1 82 ? -3.332 -6.984 6.984 1.00 96.06 82 THR A C 1
ATOM 656 O O . THR A 1 82 ? -2.239 -7.486 6.707 1.00 96.06 82 THR A O 1
ATOM 659 N N . SER A 1 83 ? -4.077 -6.351 6.073 1.00 95.75 83 SER A N 1
ATOM 660 C CA . SER A 1 83 ? -3.724 -6.223 4.652 1.00 95.75 83 SER A CA 1
ATOM 661 C C . SER A 1 83 ? -2.393 -5.496 4.436 1.00 95.75 83 SER A C 1
ATOM 663 O O . SER A 1 83 ? -1.539 -5.977 3.688 1.00 95.75 83 SER A O 1
ATOM 665 N N . LYS A 1 84 ? -2.141 -4.402 5.168 1.00 96.06 84 LYS A N 1
ATOM 666 C CA . LYS A 1 84 ? -0.840 -3.706 5.172 1.00 96.06 84 LYS A CA 1
ATOM 667 C C . LYS A 1 84 ? 0.294 -4.613 5.633 1.00 96.06 84 LYS A C 1
ATOM 669 O O . LYS A 1 84 ? 1.362 -4.622 5.024 1.00 96.06 84 LYS A O 1
ATOM 674 N N . SER A 1 85 ? 0.075 -5.389 6.694 1.00 95.25 85 SER A N 1
ATOM 675 C CA . SER A 1 85 ? 1.091 -6.311 7.207 1.00 95.25 85 SER A CA 1
ATOM 676 C C . SER A 1 85 ? 1.412 -7.430 6.206 1.00 95.25 85 SER A C 1
ATOM 678 O O . SER A 1 85 ? 2.584 -7.783 6.042 1.00 95.25 85 SER A O 1
ATOM 680 N N . LYS A 1 86 ? 0.399 -7.956 5.495 1.00 97.19 86 LYS A N 1
ATOM 681 C CA . LYS A 1 86 ? 0.572 -8.929 4.405 1.00 97.19 86 LYS A CA 1
ATOM 682 C C . LYS A 1 86 ? 1.390 -8.306 3.270 1.00 97.19 86 LYS A C 1
ATOM 684 O O . LYS A 1 86 ? 2.405 -8.879 2.880 1.00 97.19 86 LYS A O 1
ATOM 689 N N . LEU A 1 87 ? 1.014 -7.110 2.811 1.00 96.44 87 LEU A N 1
ATOM 690 C CA . LEU A 1 87 ? 1.719 -6.394 1.745 1.00 96.44 87 LEU A CA 1
ATOM 691 C C . LEU A 1 87 ? 3.190 -6.132 2.100 1.00 96.44 87 LEU A C 1
ATOM 693 O O . LEU A 1 87 ? 4.070 -6.448 1.307 1.00 96.44 87 LEU A O 1
ATOM 697 N N . ALA A 1 88 ? 3.477 -5.662 3.317 1.00 95.06 88 ALA A N 1
ATOM 698 C CA . ALA A 1 88 ? 4.845 -5.409 3.774 1.00 95.06 88 ALA A CA 1
ATOM 699 C C . ALA A 1 88 ? 5.704 -6.689 3.829 1.00 95.06 88 ALA A C 1
ATOM 701 O O . ALA A 1 88 ? 6.907 -6.657 3.557 1.00 95.06 88 ALA A O 1
ATOM 702 N N . LYS A 1 89 ? 5.108 -7.843 4.170 1.00 96.81 89 LYS A N 1
ATOM 703 C CA . LYS A 1 89 ? 5.796 -9.144 4.100 1.00 96.81 89 LYS A CA 1
ATOM 704 C C . LYS A 1 89 ? 6.105 -9.531 2.651 1.00 96.81 89 LYS A C 1
ATOM 706 O O . LYS A 1 89 ? 7.209 -10.009 2.388 1.00 96.81 89 LYS A O 1
ATOM 711 N N . LEU A 1 90 ? 5.167 -9.316 1.726 1.00 95.44 90 LEU A N 1
ATOM 712 C CA . LEU A 1 90 ? 5.356 -9.585 0.296 1.00 95.44 90 LEU A CA 1
ATOM 713 C C . LEU A 1 90 ? 6.425 -8.674 -0.319 1.00 95.44 90 LEU A C 1
ATOM 715 O O . LEU A 1 90 ? 7.306 -9.163 -1.020 1.00 95.44 90 LEU A O 1
ATOM 719 N N . GLU A 1 91 ? 6.419 -7.386 0.016 1.00 95.19 91 GLU A N 1
ATOM 720 C CA . GLU A 1 91 ? 7.424 -6.417 -0.429 1.00 95.19 91 GLU A CA 1
ATOM 721 C C . GLU A 1 91 ? 8.830 -6.803 0.052 1.00 95.19 91 GLU A C 1
ATOM 723 O O . GLU A 1 91 ? 9.769 -6.857 -0.742 1.00 95.19 91 GLU A O 1
ATOM 728 N N . LYS A 1 92 ? 8.975 -7.202 1.324 1.00 94.81 92 LYS A N 1
ATOM 729 C CA . LYS A 1 92 ? 10.247 -7.729 1.849 1.00 94.81 92 LYS A CA 1
ATOM 730 C C . LYS A 1 92 ? 10.698 -9.008 1.139 1.00 94.81 92 LYS A C 1
ATOM 732 O O . LYS A 1 92 ? 11.898 -9.183 0.933 1.00 94.81 92 LYS A O 1
ATOM 737 N N . ARG A 1 93 ? 9.779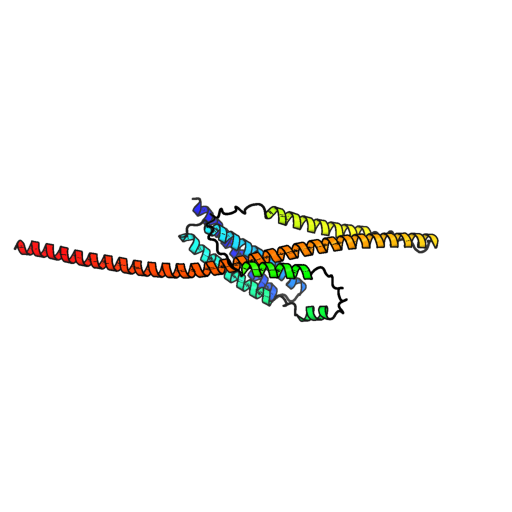 -9.917 0.783 1.00 95.06 93 ARG A N 1
ATOM 738 C CA . ARG A 1 93 ? 10.113 -11.119 -0.009 1.00 95.06 93 ARG A CA 1
ATOM 739 C C . ARG A 1 93 ? 10.607 -10.734 -1.399 1.00 95.06 93 ARG A C 1
ATOM 741 O O . ARG A 1 93 ? 11.637 -11.245 -1.825 1.00 95.06 93 ARG A O 1
ATOM 748 N N . LEU A 1 94 ? 9.930 -9.793 -2.051 1.00 94.06 94 LEU A N 1
ATOM 749 C CA . LEU A 1 94 ? 10.302 -9.302 -3.374 1.00 94.06 94 LEU A CA 1
ATOM 750 C C . LEU A 1 94 ? 11.679 -8.623 -3.360 1.00 94.06 94 LEU A C 1
ATOM 752 O O . LEU A 1 94 ? 12.525 -8.921 -4.196 1.00 94.06 94 LEU A O 1
ATOM 756 N N . GLN A 1 95 ? 11.953 -7.793 -2.351 1.00 91.88 95 GLN A N 1
ATOM 757 C CA . GLN A 1 95 ? 13.237 -7.102 -2.191 1.00 91.88 95 GLN A CA 1
ATOM 758 C C . GLN A 1 95 ? 14.409 -8.050 -1.881 1.00 91.88 95 GLN A C 1
ATOM 760 O O . GLN A 1 95 ? 15.560 -7.723 -2.154 1.00 91.88 95 GLN A O 1
ATOM 765 N N . ARG A 1 96 ? 14.147 -9.228 -1.301 1.00 92.00 96 ARG A N 1
ATOM 766 C CA . ARG A 1 96 ? 15.171 -10.278 -1.138 1.00 92.00 96 ARG A CA 1
ATOM 767 C C . ARG A 1 96 ? 15.480 -10.998 -2.447 1.00 92.00 96 ARG A C 1
ATOM 769 O O . ARG A 1 96 ? 16.564 -11.556 -2.579 1.00 92.00 96 ARG A O 1
ATOM 776 N N . GLN A 1 97 ? 14.520 -11.025 -3.367 1.00 87.69 97 GLN A N 1
ATOM 777 C CA . GLN A 1 97 ? 14.637 -11.713 -4.648 1.00 87.69 97 GLN A CA 1
ATOM 778 C C . GLN A 1 97 ? 15.111 -10.821 -5.784 1.00 87.69 97 GLN A C 1
ATOM 780 O O . GLN A 1 97 ? 15.641 -11.347 -6.770 1.00 87.69 97 GLN A O 1
ATOM 785 N N . SER A 1 98 ? 14.933 -9.502 -5.674 1.00 80.69 98 SER A N 1
ATOM 786 C CA . SER A 1 98 ? 15.649 -8.596 -6.551 1.00 80.69 98 SER A CA 1
ATOM 787 C C . SER A 1 98 ? 17.138 -8.833 -6.299 1.00 80.69 98 SER A C 1
ATOM 789 O O . SER A 1 98 ? 17.566 -8.840 -5.139 1.00 80.69 98 SER A O 1
ATOM 791 N N . PRO A 1 99 ? 17.939 -9.103 -7.347 1.00 67.19 99 PRO A N 1
ATOM 792 C CA . PRO A 1 99 ? 19.376 -9.109 -7.172 1.00 67.19 99 PRO A CA 1
ATOM 793 C C . PRO A 1 99 ? 19.690 -7.741 -6.579 1.00 67.19 99 PRO A C 1
ATOM 795 O O . PRO A 1 99 ? 19.415 -6.715 -7.208 1.00 67.19 99 PRO A O 1
ATOM 798 N N . LYS A 1 100 ? 20.164 -7.709 -5.324 1.00 59.97 100 LYS A N 1
ATOM 799 C CA . LYS A 1 100 ? 20.856 -6.530 -4.808 1.00 59.97 100 LYS A CA 1
ATOM 800 C C . LYS A 1 100 ? 21.849 -6.243 -5.910 1.00 59.97 100 LYS A C 1
ATOM 802 O O . LYS A 1 100 ? 22.697 -7.102 -6.111 1.00 59.97 100 LYS A O 1
ATOM 807 N N . LYS A 1 101 ? 21.665 -5.158 -6.675 1.00 54.91 101 LYS A N 1
ATOM 808 C CA . LYS A 1 101 ? 22.662 -4.701 -7.642 1.00 54.91 101 LYS A CA 1
ATOM 809 C C . LYS A 1 101 ? 23.957 -4.729 -6.863 1.00 54.91 101 LYS A C 1
ATOM 811 O O . LYS A 1 101 ? 24.107 -3.961 -5.906 1.00 54.91 101 LYS A O 1
ATOM 816 N N . THR A 1 102 ? 24.753 -5.761 -7.108 1.00 48.38 102 THR A N 1
ATOM 817 C CA . THR A 1 102 ? 25.905 -6.049 -6.281 1.00 48.38 102 THR A CA 1
ATOM 818 C C . THR A 1 102 ? 26.744 -4.803 -6.445 1.00 48.38 102 THR A C 1
ATOM 820 O O . THR A 1 102 ? 26.897 -4.316 -7.563 1.00 48.38 102 THR A O 1
ATOM 823 N N . LYS A 1 103 ? 27.221 -4.217 -5.348 1.00 54.03 103 LYS A N 1
ATOM 824 C CA . LYS A 1 103 ? 28.113 -3.053 -5.428 1.00 54.03 103 LYS A CA 1
ATOM 825 C C . LYS A 1 103 ? 29.306 -3.304 -6.376 1.00 54.03 103 LYS A C 1
ATOM 827 O O . LYS A 1 103 ? 29.895 -2.345 -6.840 1.00 54.03 103 LYS A O 1
ATOM 832 N N . GLU A 1 104 ? 29.587 -4.563 -6.716 1.00 51.62 104 GLU A N 1
ATOM 833 C CA . GLU A 1 104 ? 30.500 -5.012 -7.774 1.00 51.62 104 GLU A CA 1
ATOM 834 C C . GLU A 1 104 ? 30.145 -4.508 -9.187 1.00 51.62 104 GLU A C 1
ATOM 836 O O . GLU A 1 104 ? 31.039 -4.060 -9.890 1.00 51.62 104 GLU A O 1
ATOM 841 N N . GLU A 1 105 ? 28.870 -4.448 -9.593 1.00 53.25 105 GLU A N 1
ATOM 842 C CA . GLU A 1 105 ? 28.497 -3.924 -10.926 1.00 53.25 105 GLU A CA 1
ATOM 843 C C . GLU A 1 105 ? 28.660 -2.392 -11.017 1.00 53.25 105 GLU A C 1
ATOM 845 O O . GLU A 1 105 ? 28.816 -1.844 -12.104 1.00 53.25 105 GLU A O 1
ATOM 850 N N . MET A 1 106 ? 28.651 -1.685 -9.877 1.00 52.38 106 MET A N 1
ATOM 851 C CA . MET A 1 106 ? 29.035 -0.266 -9.820 1.00 52.38 106 MET A CA 1
ATOM 852 C C . MET A 1 106 ? 30.554 -0.076 -9.708 1.00 52.38 106 MET A C 1
ATOM 854 O O . MET A 1 106 ? 31.061 0.914 -10.225 1.00 52.38 106 MET A O 1
ATOM 858 N N . ALA A 1 107 ? 31.278 -1.018 -9.093 1.00 56.97 107 ALA A N 1
ATOM 859 C CA . ALA A 1 107 ? 32.737 -0.967 -8.990 1.00 56.97 107 ALA A CA 1
ATOM 860 C C . ALA A 1 107 ? 33.421 -1.124 -10.361 1.00 56.97 107 ALA A C 1
ATOM 862 O O . ALA A 1 107 ? 34.411 -0.444 -10.630 1.00 56.97 107 ALA A O 1
ATOM 863 N N . ASP A 1 108 ? 32.854 -1.926 -11.268 1.00 56.34 108 ASP A N 1
ATOM 864 C CA . ASP A 1 108 ? 33.383 -2.055 -12.633 1.00 56.34 108 ASP A CA 1
ATOM 865 C C . ASP A 1 108 ? 33.148 -0.793 -13.485 1.00 56.34 108 ASP A C 1
ATOM 867 O O . ASP A 1 108 ? 33.988 -0.446 -14.317 1.00 56.34 108 ASP A O 1
ATOM 871 N N . LEU A 1 109 ? 32.071 -0.038 -13.235 1.00 55.84 109 LEU A N 1
ATOM 872 C CA . LEU A 1 109 ? 31.826 1.263 -13.878 1.00 55.84 109 LEU A CA 1
ATOM 873 C C . LEU A 1 109 ? 32.709 2.393 -13.321 1.00 55.84 109 LEU A C 1
ATOM 875 O O . LEU A 1 109 ? 32.981 3.354 -14.039 1.00 55.84 109 LEU A O 1
ATOM 879 N N . GLU A 1 110 ? 33.198 2.270 -12.086 1.00 54.34 110 GLU A N 1
ATOM 880 C CA . GLU A 1 110 ? 34.112 3.235 -11.454 1.00 54.34 110 GLU A CA 1
ATOM 881 C C . GLU A 1 110 ? 35.585 3.023 -11.870 1.00 54.34 110 GLU A C 1
ATOM 883 O O . GLU A 1 110 ? 36.436 3.877 -11.630 1.00 54.34 110 GLU A O 1
ATOM 888 N N . SER A 1 111 ? 35.890 1.914 -12.557 1.00 55.81 111 SER A N 1
ATOM 889 C CA . SER A 1 111 ? 37.225 1.620 -13.102 1.00 55.81 111 SER A CA 1
ATOM 890 C C . SER A 1 111 ? 37.495 2.234 -14.487 1.00 55.81 111 SER A C 1
ATOM 892 O O . SER A 1 111 ? 38.625 2.174 -14.981 1.00 55.81 111 SER A O 1
ATOM 894 N N . GLN A 1 112 ? 36.502 2.875 -15.119 1.00 52.91 112 GLN A N 1
ATOM 895 C CA . GLN A 1 112 ? 36.752 3.656 -16.332 1.00 52.91 112 GLN A CA 1
ATOM 896 C C . GLN A 1 112 ? 37.437 4.987 -15.973 1.00 52.91 112 GLN A C 1
ATOM 898 O O . GLN A 1 112 ? 36.953 5.705 -15.098 1.00 52.91 112 GLN A O 1
ATOM 903 N N . PRO A 1 113 ? 38.550 5.358 -16.637 1.00 51.38 113 PRO A N 1
ATOM 904 C CA . PRO A 1 113 ? 39.296 6.570 -16.320 1.00 51.38 113 PRO A CA 1
ATOM 905 C C . PRO A 1 113 ? 38.427 7.809 -16.560 1.00 51.38 113 PRO A C 1
ATOM 907 O O . PRO A 1 113 ? 38.227 8.254 -17.690 1.00 51.38 113 PRO A O 1
ATOM 910 N N . SER A 1 114 ? 37.913 8.378 -15.472 1.00 41.97 114 SER A N 1
ATOM 911 C CA . SER A 1 114 ? 37.145 9.615 -15.476 1.00 41.97 114 SER A CA 1
ATOM 912 C C . SER A 1 114 ? 37.985 10.753 -16.065 1.00 41.97 114 SER A C 1
ATOM 914 O O . SER A 1 114 ? 38.996 11.165 -15.484 1.00 41.97 114 SER A O 1
ATOM 916 N N . LEU A 1 115 ? 37.546 11.302 -17.198 1.00 46.53 115 LEU A N 1
ATOM 917 C CA . LEU A 1 115 ? 37.938 12.637 -17.643 1.00 46.53 115 LEU A CA 1
ATOM 918 C C . LEU A 1 115 ? 37.538 13.625 -16.542 1.00 46.53 115 LEU A C 1
ATOM 920 O O . LEU A 1 115 ? 36.354 13.851 -16.308 1.00 46.53 115 LEU A O 1
ATOM 924 N N . LYS A 1 116 ? 38.531 14.179 -15.837 1.00 39.75 116 LYS A N 1
ATOM 925 C CA . LYS A 1 116 ? 38.335 15.166 -14.768 1.00 39.75 116 LYS A CA 1
ATOM 926 C C . LYS A 1 116 ? 37.477 16.331 -15.292 1.00 39.75 116 LYS A C 1
ATOM 928 O O . LYS A 1 116 ? 37.943 17.041 -16.190 1.00 39.75 116 LYS A O 1
ATOM 933 N N . PRO A 1 117 ? 36.265 16.569 -14.759 1.00 47.88 117 PRO A N 1
ATOM 934 C CA . PRO A 1 117 ? 35.509 17.760 -15.110 1.00 47.88 117 PRO A CA 1
ATOM 935 C C . PRO A 1 117 ? 36.263 18.995 -14.604 1.00 47.88 117 PRO A C 1
ATOM 937 O O . PRO A 1 117 ? 36.720 19.043 -13.461 1.00 47.88 117 PRO A O 1
ATOM 940 N N . LYS A 1 118 ? 36.435 19.986 -15.486 1.00 46.31 118 LYS A N 1
ATOM 941 C CA . LYS A 1 118 ? 37.035 21.278 -15.133 1.00 46.31 118 LYS A CA 1
ATOM 942 C C . LYS A 1 118 ? 36.192 21.944 -14.032 1.00 46.31 118 LYS A C 1
ATOM 944 O O . LYS A 1 118 ? 34.968 21.967 -14.162 1.00 46.31 118 LYS A O 1
ATOM 949 N N . PRO A 1 119 ? 36.820 22.502 -12.983 1.00 39.25 119 PRO A N 1
ATOM 950 C CA . PRO A 1 119 ? 36.105 23.176 -11.907 1.00 39.25 119 PRO A CA 1
ATOM 951 C C . PRO A 1 119 ? 35.372 24.397 -12.468 1.00 39.25 119 PRO A C 1
ATOM 953 O O . PRO A 1 119 ? 35.981 25.268 -13.089 1.00 39.25 119 PRO A O 1
ATOM 956 N N . ASN A 1 120 ? 34.054 24.431 -12.280 1.00 48.38 120 ASN A N 1
ATOM 957 C CA . ASN A 1 120 ? 33.209 25.543 -12.690 1.00 48.38 120 ASN A CA 1
ATOM 958 C C . ASN A 1 120 ? 32.996 26.455 -11.459 1.00 48.38 120 ASN A C 1
ATOM 960 O O . ASN A 1 120 ? 32.353 26.019 -10.504 1.00 48.38 120 ASN A O 1
ATOM 964 N N . PRO A 1 121 ? 33.525 27.694 -11.436 1.00 47.06 121 PRO A N 1
ATOM 965 C CA . PRO A 1 121 ? 33.675 28.527 -10.229 1.00 47.06 121 PRO A CA 1
ATOM 966 C C . PRO A 1 121 ? 32.376 29.178 -9.708 1.00 47.06 121 PRO A C 1
ATOM 968 O O . PRO A 1 121 ? 32.420 30.206 -9.042 1.00 47.06 121 PRO A O 1
ATOM 971 N N . LYS A 1 122 ? 31.200 28.621 -10.022 1.00 49.97 122 LYS A N 1
ATOM 972 C CA . LYS A 1 122 ? 29.893 29.202 -9.652 1.00 49.97 122 LYS A CA 1
ATOM 973 C C . LYS A 1 122 ? 29.167 28.472 -8.516 1.00 49.97 122 LYS A C 1
ATOM 975 O O . LYS A 1 122 ? 28.066 28.873 -8.164 1.00 49.97 122 LYS A O 1
ATOM 980 N N . PHE A 1 123 ? 29.754 27.413 -7.954 1.00 46.97 123 PHE A N 1
ATOM 981 C CA . PHE A 1 123 ? 29.122 26.614 -6.893 1.00 46.97 123 PHE A CA 1
ATOM 982 C C . PHE A 1 123 ? 29.537 27.000 -5.466 1.00 46.97 123 PHE A C 1
ATOM 984 O O . PHE A 1 123 ? 28.859 26.604 -4.520 1.00 46.97 123 PHE A O 1
ATOM 991 N N . ASP A 1 124 ? 30.591 27.802 -5.299 1.00 48.53 124 ASP A N 1
ATOM 992 C CA . ASP A 1 124 ? 31.081 28.182 -3.967 1.00 48.53 124 ASP A CA 1
ATOM 993 C C . ASP A 1 124 ? 30.265 29.320 -3.330 1.00 48.53 124 ASP A C 1
ATOM 995 O O . ASP A 1 124 ? 30.194 29.415 -2.110 1.00 48.53 124 ASP A O 1
ATOM 999 N N . THR A 1 125 ? 29.556 30.132 -4.122 1.00 52.75 125 THR A N 1
ATOM 1000 C CA . THR A 1 125 ? 28.674 31.190 -3.598 1.00 52.75 125 THR A CA 1
ATOM 1001 C C . THR A 1 125 ? 27.395 30.647 -2.956 1.00 52.75 125 THR A C 1
ATOM 1003 O O . THR A 1 125 ? 26.944 31.193 -1.961 1.00 52.75 125 THR A O 1
ATOM 1006 N N . VAL A 1 126 ? 26.850 29.524 -3.439 1.00 54.22 126 VAL A N 1
ATOM 1007 C CA . VAL A 1 126 ? 25.588 28.963 -2.910 1.00 54.22 126 VAL A CA 1
ATOM 1008 C C . VAL A 1 126 ? 25.776 28.294 -1.541 1.00 54.22 126 VAL A C 1
ATOM 1010 O O . VAL A 1 126 ? 24.834 28.223 -0.757 1.00 54.22 126 VAL A O 1
ATOM 1013 N N . LYS A 1 127 ? 26.987 27.814 -1.224 1.00 52.69 127 LYS A N 1
ATOM 1014 C CA . LYS A 1 127 ? 27.285 27.248 0.103 1.00 52.69 127 LYS A CA 1
ATOM 1015 C C . LYS A 1 127 ? 27.336 28.316 1.194 1.00 52.69 127 LYS A C 1
ATOM 1017 O O . LYS A 1 127 ? 26.845 28.061 2.288 1.00 52.69 127 LYS A O 1
ATOM 1022 N N . ASN A 1 128 ? 27.856 29.500 0.875 1.00 52.75 128 ASN A N 1
ATOM 1023 C CA . ASN A 1 128 ? 27.935 30.604 1.831 1.00 52.75 128 ASN A CA 1
ATOM 1024 C C . ASN A 1 128 ? 26.544 31.184 2.143 1.00 52.75 128 ASN A C 1
ATOM 1026 O O . ASN A 1 128 ? 26.260 31.485 3.298 1.00 52.75 128 ASN A O 1
ATOM 1030 N N . ASP A 1 129 ? 25.648 31.236 1.152 1.00 52.81 129 ASP A N 1
ATOM 1031 C CA . ASP A 1 129 ? 24.266 31.696 1.354 1.00 52.81 129 ASP A CA 1
ATOM 1032 C C . ASP A 1 129 ? 23.431 30.708 2.199 1.00 52.81 129 ASP A C 1
ATOM 1034 O O . ASP A 1 129 ? 22.466 31.103 2.854 1.00 52.81 129 ASP A O 1
ATOM 1038 N N . LEU A 1 130 ? 23.788 29.415 2.209 1.00 52.53 130 LEU A N 1
ATOM 1039 C CA . LEU A 1 130 ? 23.089 28.391 2.995 1.00 52.53 130 LEU A CA 1
ATOM 1040 C C . LEU A 1 130 ? 23.502 28.402 4.477 1.00 52.53 130 LEU A C 1
ATOM 1042 O O . LEU A 1 130 ? 22.648 28.217 5.344 1.00 52.53 130 LEU A O 1
ATOM 1046 N N . GLU A 1 131 ? 24.781 28.660 4.773 1.00 60.38 131 GLU A N 1
ATOM 1047 C CA . GLU A 1 131 ? 25.271 28.800 6.155 1.00 60.38 131 GLU A CA 1
ATOM 1048 C C . GLU A 1 131 ? 24.709 30.059 6.842 1.00 60.38 131 GLU A C 1
ATOM 1050 O O . GLU A 1 131 ? 24.457 30.044 8.049 1.00 60.38 131 GLU A O 1
ATOM 1055 N N . GLU A 1 132 ? 24.422 31.128 6.089 1.00 56.34 132 GLU A N 1
ATOM 1056 C CA . GLU A 1 132 ? 23.821 32.354 6.636 1.00 56.34 132 GLU A CA 1
ATOM 1057 C C . GLU A 1 132 ? 22.334 32.171 7.021 1.00 56.34 132 GLU A C 1
ATOM 1059 O O . GLU A 1 132 ? 21.847 32.800 7.966 1.00 56.34 132 GLU A O 1
ATOM 1064 N N . ILE A 1 133 ? 21.624 31.242 6.365 1.00 55.94 133 ILE A N 1
ATOM 1065 C CA . ILE A 1 133 ? 20.223 30.906 6.675 1.00 55.94 133 ILE A CA 1
ATOM 1066 C C . ILE A 1 133 ? 20.120 30.026 7.935 1.00 55.94 133 ILE A C 1
ATOM 1068 O O . ILE A 1 133 ? 19.252 30.272 8.778 1.00 55.94 133 ILE A O 1
ATOM 1072 N N . GLU A 1 134 ? 21.023 29.057 8.133 1.00 56.88 134 GLU A N 1
ATOM 1073 C CA . GLU A 1 134 ? 21.035 28.223 9.353 1.00 56.88 134 GLU A CA 1
ATOM 1074 C C . GLU A 1 134 ? 21.410 29.026 10.615 1.00 56.88 134 GLU A C 1
ATOM 1076 O O . GLU A 1 134 ? 20.863 28.787 11.699 1.00 56.88 134 GLU A O 1
ATOM 1081 N N . LEU A 1 135 ? 22.268 30.045 10.487 1.00 56.28 135 LEU A N 1
ATOM 1082 C CA . LEU A 1 135 ? 22.631 30.946 11.591 1.00 56.28 135 LEU A CA 1
ATOM 1083 C C . LEU A 1 135 ? 21.484 31.889 12.014 1.00 56.28 135 LEU A C 1
ATOM 1085 O O . LEU A 1 135 ? 21.395 32.267 13.190 1.00 56.28 135 LEU A O 1
ATOM 1089 N N . GLN A 1 136 ? 20.560 32.226 11.107 1.00 53.50 136 GLN A N 1
ATOM 1090 C CA . GLN A 1 136 ? 19.350 32.987 11.449 1.00 53.50 136 GLN A CA 1
ATOM 1091 C C . GLN A 1 136 ? 18.270 32.136 12.133 1.00 53.50 136 GLN A C 1
ATOM 1093 O O . GLN A 1 136 ? 17.561 32.649 13.001 1.00 53.50 136 GLN A O 1
ATOM 1098 N N . GLU A 1 137 ? 18.160 30.839 11.829 1.00 56.94 137 GLU A N 1
ATOM 1099 C CA . GLU A 1 137 ? 17.212 29.954 12.526 1.00 56.94 137 GLU A CA 1
ATOM 1100 C C . GLU A 1 137 ? 17.677 29.584 13.946 1.00 56.94 137 GLU A C 1
ATOM 1102 O O . GLU A 1 137 ? 16.850 29.426 14.851 1.00 56.94 137 GLU A O 1
ATOM 1107 N N . ALA A 1 138 ? 18.992 29.534 14.186 1.00 54.09 138 ALA A N 1
ATOM 1108 C CA . ALA A 1 138 ? 19.560 29.214 15.497 1.00 54.09 138 ALA A CA 1
ATOM 1109 C C . ALA A 1 138 ? 19.433 30.346 16.545 1.00 54.09 138 ALA A C 1
ATOM 1111 O O . ALA A 1 138 ? 19.527 30.080 17.745 1.00 54.09 138 ALA A O 1
ATOM 1112 N N . SER A 1 139 ? 19.186 31.598 16.133 1.00 50.56 139 SER A N 1
ATOM 1113 C CA . SER A 1 139 ? 19.223 32.785 17.014 1.00 50.56 139 SER A CA 1
ATOM 1114 C C . SER A 1 139 ? 17.866 33.269 17.558 1.00 50.56 139 SER A C 1
ATOM 1116 O O . SER A 1 139 ? 17.799 34.307 18.208 1.00 50.56 139 SER A O 1
ATOM 1118 N N . GLY A 1 140 ? 16.796 32.483 17.393 1.00 53.16 140 GLY A N 1
ATOM 1119 C CA . GLY A 1 140 ? 15.618 32.484 18.270 1.00 53.16 140 GLY A CA 1
ATOM 1120 C C . GLY A 1 140 ? 14.852 33.803 18.473 1.00 53.16 140 GLY A C 1
ATOM 1121 O O . GLY A 1 140 ? 15.132 34.555 19.396 1.00 53.16 140 GLY A O 1
ATOM 1122 N N . LEU A 1 141 ? 13.720 33.973 17.777 1.00 42.03 141 LEU A N 1
ATOM 1123 C CA . LEU A 1 141 ? 12.619 34.841 18.229 1.00 42.03 141 LEU A CA 1
ATOM 1124 C C . LEU A 1 141 ? 11.266 34.155 18.007 1.00 42.03 141 LEU A C 1
ATOM 1126 O O . LEU A 1 141 ? 10.608 34.244 16.972 1.00 42.03 141 LEU A O 1
ATOM 1130 N N . ARG A 1 142 ? 10.852 33.443 19.055 1.00 52.03 142 ARG A N 1
ATOM 1131 C CA . ARG A 1 142 ? 9.563 32.769 19.208 1.00 52.03 142 ARG A CA 1
ATOM 1132 C C . ARG A 1 142 ? 8.461 33.812 19.432 1.00 52.03 142 ARG A C 1
ATOM 1134 O O . ARG A 1 142 ? 8.038 34.041 20.561 1.00 52.03 142 ARG A O 1
ATOM 1141 N N . SER A 1 143 ? 7.995 34.452 18.362 1.00 43.91 143 SER A N 1
ATOM 1142 C CA . SER A 1 143 ? 6.789 35.288 18.402 1.00 43.91 143 SER A CA 1
ATOM 1143 C C . SER A 1 143 ? 5.542 34.412 18.280 1.00 43.91 143 SER A C 1
ATOM 1145 O O . SER A 1 143 ? 5.329 33.716 17.284 1.00 43.91 143 SER A O 1
ATOM 1147 N N . GLN A 1 144 ? 4.723 34.423 19.331 1.00 47.75 144 GLN A N 1
ATOM 1148 C CA . GLN A 1 144 ? 3.396 33.824 19.366 1.00 47.75 144 GLN A CA 1
ATOM 1149 C C . GLN A 1 144 ? 2.509 34.467 18.290 1.00 47.75 144 GLN A C 1
ATOM 1151 O O . GLN A 1 144 ? 1.976 35.558 18.476 1.00 47.75 144 GLN A O 1
ATOM 1156 N N . ARG A 1 145 ? 2.311 33.779 17.163 1.00 38.72 145 ARG A N 1
ATOM 1157 C CA . ARG A 1 145 ? 1.285 34.132 16.174 1.00 38.72 145 ARG A CA 1
ATOM 1158 C C . ARG A 1 145 ? 0.250 33.018 16.095 1.00 38.72 145 ARG A C 1
ATOM 1160 O O . ARG A 1 145 ? 0.426 32.013 15.413 1.00 38.72 145 ARG A O 1
ATOM 1167 N N . SER A 1 146 ? -0.847 33.219 16.815 1.00 45.69 146 SER A N 1
ATOM 1168 C CA . SER A 1 146 ? -2.097 32.476 16.688 1.00 45.69 146 SER A CA 1
ATOM 1169 C C . SER A 1 146 ? -2.772 32.805 15.351 1.00 45.69 146 SER A C 1
ATOM 1171 O O . SER A 1 146 ? -3.732 33.567 15.278 1.00 45.69 146 SER A O 1
ATOM 1173 N N . ASN A 1 147 ? -2.283 32.217 14.261 1.00 38.09 147 ASN A N 1
ATOM 1174 C CA . ASN A 1 147 ? -2.994 32.261 12.989 1.00 38.09 147 ASN A CA 1
ATOM 1175 C C . ASN A 1 147 ? -3.967 31.083 12.904 1.00 38.09 147 ASN A C 1
ATOM 1177 O O . ASN A 1 147 ? -3.565 29.923 12.828 1.00 38.09 147 ASN A O 1
ATOM 1181 N N . LYS A 1 148 ? -5.264 31.415 12.897 1.00 45.78 148 LYS A N 1
ATOM 1182 C CA . LYS A 1 148 ? -6.364 30.552 12.452 1.00 45.78 148 LYS A CA 1
ATOM 1183 C C . LYS A 1 148 ? -5.969 29.870 11.140 1.00 45.78 148 LYS A C 1
ATOM 1185 O O . LYS A 1 148 ? -5.921 30.504 10.087 1.00 45.78 148 LYS A O 1
ATOM 1190 N N . PHE A 1 149 ? -5.694 28.576 11.226 1.00 37.75 149 PHE A N 1
ATOM 1191 C CA . PHE A 1 149 ? -5.391 27.715 10.096 1.00 37.75 149 PHE A CA 1
ATOM 1192 C C . PHE A 1 149 ? -6.686 27.481 9.305 1.00 37.75 149 PHE A C 1
ATOM 1194 O O . PHE A 1 149 ? -7.540 26.694 9.707 1.00 37.75 149 PHE A O 1
ATOM 1201 N N . LYS A 1 150 ? -6.873 28.223 8.208 1.00 45.59 150 LYS A N 1
ATOM 1202 C CA . LYS A 1 150 ? -7.815 27.836 7.151 1.00 45.59 150 LYS A CA 1
ATOM 1203 C C . LYS A 1 150 ? -7.161 26.698 6.376 1.00 45.59 150 LYS A C 1
ATOM 1205 O O . LYS A 1 150 ? -6.118 26.907 5.761 1.00 45.59 150 LYS A O 1
ATOM 1210 N N . GLU A 1 151 ? -7.765 25.517 6.427 1.00 37.47 151 GLU A N 1
ATOM 1211 C CA . GLU A 1 151 ? -7.351 24.374 5.618 1.00 37.47 151 GLU A CA 1
ATOM 1212 C C . GLU A 1 151 ? -7.332 24.761 4.130 1.00 37.47 151 GLU A C 1
ATOM 1214 O O . GLU A 1 151 ? -8.349 25.224 3.600 1.00 37.47 151 GLU A O 1
ATOM 1219 N N . PRO A 1 152 ? -6.203 24.595 3.421 1.00 44.28 152 PRO A N 1
ATOM 1220 C CA . PRO A 1 152 ? -6.211 24.707 1.979 1.00 44.28 152 PRO A CA 1
ATOM 1221 C C . PRO A 1 152 ? -6.918 23.474 1.410 1.00 44.28 152 PRO A C 1
ATOM 1223 O O . PRO A 1 152 ? -6.460 22.341 1.557 1.00 44.28 152 PRO A O 1
ATOM 1226 N N . VAL A 1 153 ? -8.036 23.707 0.727 1.00 47.44 153 VAL A N 1
ATOM 1227 C CA . VAL A 1 153 ? -8.703 22.725 -0.132 1.00 47.44 153 VAL A CA 1
ATOM 1228 C C . VAL A 1 153 ? -7.746 22.381 -1.281 1.00 47.44 153 VAL A C 1
ATOM 1230 O O . VAL A 1 153 ? -7.706 23.049 -2.312 1.00 47.44 153 VAL A O 1
ATOM 1233 N N . ILE A 1 154 ? -6.914 21.355 -1.086 1.00 51.28 154 ILE A N 1
ATOM 1234 C CA . ILE A 1 154 ? -6.042 20.774 -2.117 1.00 51.28 154 ILE A CA 1
ATOM 1235 C C . ILE A 1 154 ? -6.771 19.567 -2.715 1.00 51.28 154 ILE A C 1
ATOM 1237 O O . ILE A 1 154 ? -6.387 18.418 -2.519 1.00 51.28 154 ILE A O 1
ATOM 1241 N N . SER A 1 155 ? -7.840 19.813 -3.463 1.00 49.50 155 SER A N 1
ATOM 1242 C CA . SER A 1 155 ? -8.476 18.789 -4.293 1.00 49.50 155 SER A CA 1
ATOM 1243 C C . SER A 1 155 ? -8.742 19.375 -5.679 1.00 49.50 155 SER A C 1
ATOM 1245 O O . SER A 1 155 ? -9.613 20.210 -5.876 1.00 49.50 155 SER A O 1
ATOM 1247 N N . GLY A 1 156 ? -7.922 18.987 -6.663 1.00 45.59 156 GLY A N 1
ATOM 1248 C CA . GLY A 1 156 ? -8.259 19.198 -8.078 1.00 45.59 156 GLY A CA 1
ATOM 1249 C C . GLY A 1 156 ? -7.121 19.579 -9.026 1.00 45.59 156 GLY A C 1
ATOM 1250 O O . GLY A 1 156 ? -7.208 19.257 -10.207 1.00 45.59 156 GLY A O 1
ATOM 1251 N N . ARG A 1 157 ? -6.029 20.213 -8.570 1.00 48.28 157 ARG A N 1
ATOM 1252 C CA . ARG A 1 157 ? -4.994 20.724 -9.504 1.00 48.28 157 ARG A CA 1
ATOM 1253 C C . ARG A 1 157 ? -3.872 19.747 -9.876 1.00 48.28 157 ARG A C 1
ATOM 1255 O O . ARG A 1 157 ? -3.341 19.851 -10.975 1.00 48.28 157 ARG A O 1
ATOM 1262 N N . LYS A 1 158 ? -3.540 18.758 -9.038 1.00 51.44 158 LYS A N 1
ATOM 1263 C CA . LYS A 1 158 ? -2.372 17.880 -9.284 1.00 51.44 158 LYS A CA 1
ATOM 1264 C C . LYS A 1 158 ? -2.556 16.842 -10.397 1.00 51.44 158 LYS A C 1
ATOM 1266 O O . LYS A 1 158 ? -1.567 16.359 -10.930 1.00 51.44 158 LYS A O 1
ATOM 1271 N N . ARG A 1 159 ? -3.795 16.521 -10.789 1.00 50.47 159 ARG A N 1
ATOM 1272 C CA . ARG A 1 159 ? -4.059 15.505 -11.825 1.00 50.47 159 ARG A CA 1
ATOM 1273 C C . ARG A 1 159 ? -3.832 16.017 -13.253 1.00 50.47 159 ARG A C 1
ATOM 1275 O O . ARG A 1 159 ? -3.641 15.204 -14.141 1.00 50.47 159 ARG A O 1
ATOM 1282 N N . LYS A 1 160 ? -3.833 17.341 -13.472 1.00 51.91 160 LYS A N 1
ATOM 1283 C CA . LYS A 1 160 ? -3.577 17.932 -14.798 1.00 51.91 160 LYS A CA 1
ATOM 1284 C C . LYS A 1 160 ? -2.081 18.045 -15.113 1.00 51.91 160 LYS A C 1
ATOM 1286 O O . LYS A 1 160 ? -1.689 17.814 -16.250 1.00 51.91 160 LYS A O 1
ATOM 1291 N N . GLN A 1 161 ? -1.251 18.310 -14.103 1.00 56.53 161 GLN A N 1
ATOM 1292 C CA . GLN A 1 161 ? 0.182 18.539 -14.302 1.00 56.53 161 GLN A CA 1
ATOM 1293 C C . GLN A 1 161 ? 0.939 17.239 -14.627 1.00 56.53 161 GLN A C 1
ATOM 1295 O O . GLN A 1 161 ? 1.703 17.212 -15.583 1.00 56.53 161 GLN A O 1
ATOM 1300 N N . SER A 1 162 ? 0.641 16.118 -13.949 1.00 56.94 162 SER A N 1
ATOM 1301 C CA . SER A 1 162 ? 1.313 14.840 -14.257 1.00 56.94 162 SER A CA 1
ATOM 1302 C C . SER A 1 162 ? 0.933 14.266 -15.629 1.00 56.94 162 SER A C 1
ATOM 1304 O O . SER A 1 162 ? 1.744 13.593 -16.263 1.00 56.94 162 SER A O 1
ATOM 1306 N N . THR A 1 163 ? -0.275 14.557 -16.129 1.00 64.88 163 THR A N 1
ATOM 1307 C CA . THR A 1 163 ? -0.681 14.148 -17.482 1.00 64.88 163 THR A CA 1
ATOM 1308 C C . THR A 1 163 ? -0.019 14.974 -18.580 1.00 64.88 163 THR A C 1
ATOM 1310 O O . THR A 1 163 ? 0.151 14.464 -19.684 1.00 64.88 163 THR A O 1
ATOM 1313 N N . GLU A 1 164 ? 0.363 16.226 -18.311 1.00 69.25 164 GLU A N 1
ATOM 1314 C CA . GLU A 1 164 ? 1.109 17.043 -19.276 1.00 69.25 164 GLU A CA 1
ATOM 1315 C C . GLU A 1 164 ? 2.580 16.629 -19.351 1.00 69.25 164 GLU A C 1
ATOM 1317 O O . GLU A 1 164 ? 3.093 16.477 -20.459 1.00 69.25 164 GLU A O 1
ATOM 1322 N N . SER A 1 165 ? 3.233 16.351 -18.217 1.00 66.38 165 SER A N 1
ATOM 1323 C CA . SER A 1 165 ? 4.622 15.865 -18.201 1.00 66.38 165 SER A CA 1
ATOM 1324 C C . SER A 1 165 ? 4.756 14.524 -18.931 1.00 66.38 165 SER A C 1
ATOM 1326 O O . SER A 1 165 ? 5.615 14.372 -19.796 1.00 66.38 165 SER A O 1
ATOM 1328 N N . ALA A 1 166 ? 3.838 13.581 -18.683 1.00 68.62 166 ALA A N 1
ATOM 1329 C CA . ALA A 1 166 ? 3.826 12.290 -19.375 1.00 68.62 166 ALA A CA 1
ATOM 1330 C C . ALA A 1 166 ? 3.581 12.427 -20.891 1.00 68.62 166 ALA A C 1
ATOM 1332 O O . ALA A 1 166 ? 4.199 11.717 -21.683 1.00 68.62 166 ALA A O 1
ATOM 1333 N N . LYS A 1 167 ? 2.717 13.364 -21.314 1.00 77.69 167 LYS A N 1
ATOM 1334 C CA . LYS A 1 167 ? 2.491 13.654 -22.740 1.00 77.69 167 LYS A CA 1
ATOM 1335 C C . LYS A 1 167 ? 3.721 14.265 -23.410 1.00 77.69 167 LYS A C 1
ATOM 1337 O O . LYS A 1 167 ? 4.002 13.898 -24.545 1.00 77.69 167 LYS A O 1
ATOM 1342 N N . ARG A 1 168 ? 4.460 15.141 -22.717 1.00 75.56 168 ARG A N 1
ATOM 1343 C CA . ARG A 1 168 ? 5.711 15.726 -23.229 1.00 75.56 168 ARG A CA 1
ATOM 1344 C C . ARG A 1 168 ? 6.794 14.665 -23.418 1.00 75.56 168 ARG A C 1
ATOM 1346 O O . ARG A 1 168 ? 7.424 14.630 -24.468 1.00 75.56 168 ARG A O 1
ATOM 1353 N N . VAL A 1 169 ? 6.976 13.761 -22.454 1.00 73.12 169 VAL A N 1
ATOM 1354 C CA . VAL A 1 169 ? 7.958 12.666 -22.583 1.00 73.12 169 VAL A CA 1
ATOM 1355 C C . VAL A 1 169 ? 7.590 11.724 -23.737 1.00 73.12 169 VAL A C 1
ATOM 1357 O O . VAL A 1 169 ? 8.456 11.361 -24.531 1.00 73.12 169 VAL A O 1
ATOM 1360 N N . ALA A 1 170 ? 6.303 11.392 -23.890 1.00 73.44 170 ALA A N 1
ATOM 1361 C CA . ALA A 1 170 ? 5.827 10.548 -24.986 1.00 73.44 170 ALA A CA 1
ATOM 1362 C C . ALA A 1 170 ? 6.001 11.206 -26.367 1.00 73.44 170 ALA A C 1
ATOM 1364 O O . ALA A 1 170 ? 6.416 10.530 -27.308 1.00 73.44 170 ALA A O 1
ATOM 1365 N N . SER A 1 171 ? 5.738 12.514 -26.499 1.00 78.31 171 SER A N 1
ATOM 1366 C CA . SER A 1 171 ? 5.983 13.229 -27.759 1.00 78.31 171 SER A CA 1
ATOM 1367 C C . SER A 1 171 ? 7.474 13.299 -28.091 1.00 78.31 171 SER A C 1
ATOM 1369 O O . SER A 1 171 ? 7.848 13.049 -29.231 1.00 78.31 171 SER A O 1
ATOM 1371 N N . TYR A 1 172 ? 8.341 13.531 -27.097 1.00 71.44 172 TYR A N 1
ATOM 1372 C CA . TYR A 1 172 ? 9.792 13.532 -27.316 1.00 71.44 172 TYR A CA 1
ATOM 1373 C C . TYR A 1 172 ? 10.325 12.165 -27.768 1.00 71.44 172 TYR A C 1
ATOM 1375 O O . TYR A 1 172 ? 11.170 12.111 -28.660 1.00 71.44 172 TYR A O 1
ATOM 1383 N N . GLN A 1 173 ? 9.834 11.058 -27.200 1.00 68.31 173 GLN A N 1
ATOM 1384 C CA . GLN A 1 173 ? 10.220 9.713 -27.646 1.00 68.31 173 GLN A CA 1
ATOM 1385 C C . GLN A 1 173 ? 9.744 9.408 -29.071 1.00 68.31 173 GLN A C 1
ATOM 1387 O O . GLN A 1 173 ? 10.513 8.849 -29.854 1.00 68.31 173 GLN A O 1
ATOM 1392 N N . ALA A 1 174 ? 8.524 9.818 -29.429 1.00 74.69 174 ALA A N 1
ATOM 1393 C CA . ALA A 1 174 ? 7.997 9.644 -30.781 1.00 74.69 174 ALA A CA 1
ATOM 1394 C C . ALA A 1 174 ? 8.789 10.457 -31.823 1.00 74.69 174 ALA A C 1
ATOM 1396 O O . ALA A 1 174 ? 9.109 9.944 -32.896 1.00 74.69 174 ALA A O 1
ATOM 1397 N N . ASP A 1 175 ? 9.180 11.692 -31.494 1.00 73.19 175 ASP A N 1
ATOM 1398 C CA . ASP A 1 175 ? 9.986 12.541 -32.381 1.00 73.19 175 ASP A CA 1
ATOM 1399 C C . ASP A 1 175 ? 11.421 12.016 -32.556 1.00 73.19 175 ASP A C 1
ATOM 1401 O O . ASP A 1 175 ? 12.026 12.179 -33.619 1.00 73.19 175 ASP A O 1
ATOM 1405 N N . VAL A 1 176 ? 11.986 11.365 -31.532 1.00 69.81 176 VAL A N 1
ATOM 1406 C CA . VAL A 1 176 ? 13.294 10.694 -31.631 1.00 69.81 176 VAL A CA 1
ATOM 1407 C C . VAL A 1 176 ? 13.208 9.478 -32.556 1.00 69.81 176 VAL A C 1
ATOM 1409 O O . VAL A 1 176 ? 14.033 9.372 -33.461 1.00 69.81 176 VAL A O 1
ATOM 1412 N N . GLN A 1 177 ? 12.190 8.626 -32.400 1.00 70.75 177 GLN A N 1
ATOM 1413 C CA . GLN A 1 177 ? 12.014 7.432 -33.239 1.00 70.75 177 GLN A CA 1
ATOM 1414 C C . GLN A 1 177 ? 11.737 7.781 -34.708 1.00 70.75 177 GLN A C 1
ATOM 1416 O O . GLN A 1 177 ? 12.388 7.244 -35.603 1.00 70.75 177 GLN A O 1
ATOM 1421 N N . ASN A 1 178 ? 10.854 8.749 -34.970 1.00 71.38 178 ASN A N 1
ATOM 1422 C CA . ASN A 1 178 ? 10.563 9.189 -36.340 1.00 71.38 178 ASN A CA 1
ATOM 1423 C C . ASN A 1 178 ? 11.776 9.857 -37.011 1.00 71.38 178 ASN A C 1
ATOM 1425 O O . ASN A 1 178 ? 11.967 9.747 -38.223 1.00 71.38 178 ASN A O 1
ATOM 1429 N N . SER A 1 179 ? 12.617 10.545 -36.230 1.00 65.19 179 SER A N 1
ATOM 1430 C CA . SER A 1 179 ? 13.866 11.129 -36.723 1.00 65.19 179 SER A CA 1
ATOM 1431 C C . SER A 1 179 ? 14.899 10.063 -37.102 1.00 65.19 179 SER A C 1
ATOM 1433 O O . SER A 1 179 ? 15.662 10.294 -38.037 1.00 65.19 179 SER A O 1
ATOM 1435 N N . GLU A 1 180 ? 14.972 8.935 -36.394 1.00 59.31 180 GLU A N 1
ATOM 1436 C CA . GLU A 1 180 ? 15.912 7.851 -36.720 1.00 59.31 180 GLU A CA 1
ATOM 1437 C C . GLU A 1 180 ? 15.480 7.080 -37.974 1.00 59.31 180 GLU A C 1
ATOM 1439 O O . GLU A 1 180 ? 16.304 6.840 -38.860 1.00 59.31 180 GLU A O 1
ATOM 1444 N N . GLU A 1 181 ? 14.186 6.781 -38.121 1.00 63.06 181 GLU A N 1
ATOM 1445 C CA . GLU A 1 181 ? 13.666 6.079 -39.304 1.00 63.06 181 GLU A CA 1
ATOM 1446 C C . GLU A 1 181 ? 13.799 6.901 -40.596 1.00 63.06 181 GLU A C 1
ATOM 1448 O O . GLU A 1 181 ? 14.087 6.351 -41.663 1.00 63.06 181 GLU A O 1
ATOM 1453 N N . ALA A 1 182 ? 13.660 8.228 -40.517 1.00 61.59 182 ALA A N 1
ATOM 1454 C CA . ALA A 1 182 ? 13.837 9.111 -41.670 1.00 61.59 182 ALA A CA 1
ATOM 1455 C C . ALA A 1 182 ? 15.295 9.182 -42.163 1.00 61.59 182 ALA A C 1
ATOM 1457 O O . ALA A 1 182 ? 15.528 9.443 -43.344 1.00 61.59 182 ALA A O 1
ATOM 1458 N N . HIS A 1 183 ? 16.276 8.938 -41.288 1.00 57.62 183 HIS A N 1
ATOM 1459 C CA . HIS A 1 183 ? 17.698 8.967 -41.640 1.00 57.62 183 HIS A CA 1
ATOM 1460 C C . HIS A 1 183 ? 18.219 7.631 -42.202 1.00 57.62 183 HIS A C 1
ATOM 1462 O O . HIS A 1 183 ? 19.215 7.642 -42.920 1.00 57.62 183 HIS A O 1
ATOM 1468 N N . LEU A 1 184 ? 17.528 6.510 -41.952 1.00 56.34 184 LEU A N 1
ATOM 1469 C CA . LEU A 1 184 ? 17.898 5.170 -42.443 1.00 56.34 184 LEU A CA 1
ATOM 1470 C C . LEU A 1 184 ? 17.393 4.844 -43.858 1.00 56.34 184 LEU A C 1
ATOM 1472 O O . LEU A 1 184 ? 17.786 3.830 -44.436 1.00 56.34 184 LEU A O 1
ATOM 1476 N N . ARG A 1 185 ? 16.568 5.706 -44.467 1.00 57.19 185 ARG A N 1
ATOM 1477 C CA . ARG A 1 185 ? 16.327 5.673 -45.919 1.00 57.19 185 ARG A CA 1
ATOM 1478 C C . ARG A 1 185 ? 17.516 6.298 -46.647 1.00 57.19 185 ARG A C 1
ATOM 1480 O O . ARG A 1 185 ? 17.401 7.345 -47.278 1.00 57.19 185 ARG A O 1
ATOM 1487 N N . GLU A 1 186 ? 18.677 5.666 -46.525 1.00 56.31 186 GLU A N 1
ATOM 1488 C CA . GLU A 1 186 ? 19.832 6.015 -47.337 1.00 56.31 186 GLU A CA 1
ATOM 1489 C C . GLU A 1 186 ? 19.522 5.692 -48.800 1.00 56.31 186 GLU A C 1
ATOM 1491 O O . GLU A 1 186 ? 19.313 4.543 -49.197 1.00 56.31 186 GLU A O 1
ATOM 1496 N N . GLU A 1 187 ? 19.470 6.745 -49.607 1.00 55.88 187 GLU A N 1
ATOM 1497 C CA . GLU A 1 187 ? 19.573 6.672 -51.053 1.00 55.88 187 GLU A CA 1
ATOM 1498 C C . GLU A 1 187 ? 20.915 5.994 -51.368 1.00 55.88 187 GLU A C 1
ATOM 1500 O O . GLU A 1 187 ? 21.976 6.601 -51.234 1.00 55.88 187 GLU A O 1
ATOM 1505 N N . LYS A 1 188 ? 20.885 4.691 -51.678 1.00 61.47 188 LYS A N 1
ATOM 1506 C CA . LYS A 1 188 ? 22.079 3.924 -52.047 1.00 61.47 188 LYS A CA 1
ATOM 1507 C C . LYS A 1 188 ? 22.690 4.550 -53.297 1.00 61.47 188 LYS A C 1
ATOM 1509 O O . LYS A 1 188 ? 22.200 4.338 -54.403 1.00 61.47 188 LYS A O 1
ATOM 1514 N N . ILE A 1 189 ? 23.754 5.324 -53.117 1.00 60.38 189 ILE A N 1
ATOM 1515 C CA . ILE A 1 189 ? 24.533 5.865 -54.226 1.00 60.38 189 ILE A CA 1
ATOM 1516 C C . ILE A 1 189 ? 25.356 4.711 -54.800 1.00 60.38 189 ILE A C 1
ATOM 1518 O O . ILE A 1 189 ? 26.190 4.120 -54.115 1.00 60.38 189 ILE A O 1
ATOM 1522 N N . ASP A 1 190 ? 25.090 4.374 -56.056 1.00 66.25 190 ASP A N 1
ATOM 1523 C CA . ASP A 1 190 ? 25.749 3.290 -56.778 1.00 66.25 190 ASP A CA 1
ATOM 1524 C C . ASP A 1 190 ? 27.217 3.683 -57.065 1.00 66.25 190 ASP A C 1
ATOM 1526 O O . ASP A 1 190 ? 27.521 4.396 -58.025 1.00 66.25 190 ASP A O 1
ATOM 1530 N N . MET A 1 191 ? 28.143 3.283 -56.182 1.00 58.53 191 MET A N 1
ATOM 1531 C CA . MET A 1 191 ? 29.547 3.737 -56.193 1.00 58.53 191 MET A CA 1
ATOM 1532 C C . MET A 1 191 ? 30.327 3.361 -57.462 1.00 58.53 191 MET A C 1
ATOM 1534 O O . MET A 1 191 ? 31.343 3.982 -57.762 1.00 58.53 191 MET A O 1
ATOM 1538 N N . ASN A 1 192 ? 29.839 2.406 -58.254 1.00 68.00 192 ASN A N 1
ATOM 1539 C CA . ASN A 1 192 ? 30.548 1.898 -59.430 1.00 68.00 192 ASN A CA 1
ATOM 1540 C C . ASN A 1 192 ? 30.424 2.784 -60.687 1.00 68.00 192 ASN A C 1
ATOM 1542 O O . ASN A 1 192 ? 31.004 2.447 -61.718 1.00 68.00 192 ASN A O 1
ATOM 1546 N N . LYS A 1 193 ? 29.684 3.905 -60.638 1.00 62.69 193 LYS A N 1
ATOM 1547 C CA . LYS A 1 193 ? 29.500 4.826 -61.786 1.00 62.69 193 LYS A CA 1
ATOM 1548 C C . LYS A 1 193 ? 29.806 6.300 -61.485 1.00 62.69 193 LYS A C 1
ATOM 1550 O O . LYS A 1 193 ? 29.580 7.153 -62.342 1.00 62.69 193 LYS A O 1
ATOM 1555 N N . ALA A 1 194 ? 30.294 6.628 -60.291 1.00 58.56 194 ALA A N 1
ATOM 1556 C CA . ALA A 1 194 ? 30.455 8.017 -59.869 1.00 58.56 194 ALA A CA 1
ATOM 1557 C C . ALA A 1 194 ? 31.824 8.596 -60.277 1.00 58.56 194 ALA A C 1
ATOM 1559 O O . ALA A 1 194 ? 32.870 8.095 -59.874 1.00 58.56 194 ALA A O 1
ATOM 1560 N N . SER A 1 195 ? 31.813 9.687 -61.050 1.00 69.12 195 SER A N 1
ATOM 1561 C CA . SER A 1 195 ? 32.991 10.536 -61.288 1.00 69.12 195 SER A CA 1
ATOM 1562 C C . SER A 1 195 ? 33.526 11.102 -59.959 1.00 69.12 195 SER A C 1
ATOM 1564 O O . SER A 1 195 ? 32.742 11.357 -59.042 1.00 69.12 195 SER A O 1
ATOM 1566 N N . ALA A 1 196 ? 34.838 11.339 -59.840 1.00 74.81 196 ALA A N 1
ATOM 1567 C CA . ALA A 1 196 ? 35.484 11.837 -58.613 1.00 74.81 196 ALA A CA 1
ATOM 1568 C C . ALA A 1 196 ? 34.846 13.133 -58.060 1.00 74.81 196 ALA A C 1
ATOM 1570 O O . ALA A 1 196 ? 34.791 13.347 -56.849 1.00 74.81 196 ALA A O 1
ATOM 1571 N N . GLU A 1 197 ? 34.286 13.963 -58.939 1.00 73.62 197 GLU A N 1
ATOM 1572 C CA . GLU A 1 197 ? 33.556 15.187 -58.590 1.00 73.62 197 GLU A CA 1
ATOM 1573 C C . GLU A 1 197 ? 32.208 14.908 -57.884 1.00 73.62 197 GLU A C 1
ATOM 1575 O O . GLU A 1 197 ? 31.803 15.612 -56.952 1.00 73.62 197 GLU A O 1
ATOM 1580 N N . VAL A 1 198 ? 31.532 13.817 -58.257 1.00 75.00 198 VAL A N 1
ATOM 1581 C CA . VAL A 1 198 ? 30.281 13.361 -57.626 1.00 75.00 198 VAL A CA 1
ATOM 1582 C C . VAL A 1 198 ? 30.554 12.829 -56.217 1.00 75.00 198 VAL A C 1
ATOM 1584 O O . VAL A 1 198 ? 29.785 13.090 -55.294 1.00 75.00 198 VAL A O 1
ATOM 1587 N N . VAL A 1 199 ? 31.685 12.147 -56.015 1.00 77.94 199 VAL A N 1
ATOM 1588 C CA . VAL A 1 199 ? 32.096 11.659 -54.687 1.00 77.94 199 VAL A CA 1
ATOM 1589 C C . VAL A 1 199 ? 32.453 12.824 -53.756 1.00 77.94 199 VAL A C 1
ATOM 1591 O O . VAL A 1 199 ? 32.029 12.832 -52.600 1.00 77.94 199 VAL A O 1
ATOM 1594 N N . GLY A 1 200 ? 33.159 13.846 -54.254 1.00 82.25 200 GLY A N 1
ATOM 1595 C CA . GLY A 1 200 ? 33.497 15.039 -53.468 1.00 82.25 200 GLY A CA 1
ATOM 1596 C C . GLY A 1 200 ? 32.264 15.827 -53.008 1.00 82.25 200 GLY A C 1
ATOM 1597 O O . GLY A 1 200 ? 32.145 16.183 -51.834 1.00 82.25 200 GLY A O 1
ATOM 1598 N N . SER A 1 201 ? 31.298 16.039 -53.905 1.00 80.44 201 SER A N 1
ATOM 1599 C CA . SER A 1 201 ? 30.041 16.721 -53.565 1.00 80.44 201 SER A CA 1
ATOM 1600 C C . SER A 1 201 ? 29.140 15.896 -52.631 1.00 80.44 201 SER A C 1
ATOM 1602 O O . SER A 1 201 ? 28.488 16.464 -51.750 1.00 80.44 201 SER A O 1
ATOM 1604 N N . ALA A 1 202 ? 29.140 14.563 -52.747 1.00 78.19 202 ALA A N 1
ATOM 1605 C CA . ALA A 1 202 ? 28.458 13.679 -51.800 1.00 78.19 202 ALA A CA 1
ATOM 1606 C C . ALA A 1 202 ? 29.091 13.728 -50.398 1.00 78.19 202 ALA A C 1
ATOM 1608 O O . ALA A 1 202 ? 28.367 13.807 -49.404 1.00 78.19 202 ALA A O 1
ATOM 1609 N N . ALA A 1 203 ? 30.424 13.756 -50.311 1.00 79.50 203 ALA A N 1
ATOM 1610 C CA . ALA A 1 203 ? 31.143 13.862 -49.043 1.00 79.50 203 ALA A CA 1
ATOM 1611 C C . ALA A 1 203 ? 30.821 15.173 -48.302 1.00 79.50 203 ALA A C 1
ATOM 1613 O O . ALA A 1 203 ? 30.518 15.136 -47.108 1.00 79.50 203 ALA A O 1
ATOM 1614 N N . LEU A 1 204 ? 30.784 16.310 -49.011 1.00 85.81 204 LEU A N 1
ATOM 1615 C CA . LEU A 1 204 ? 30.388 17.602 -48.429 1.00 85.81 204 LEU A CA 1
ATOM 1616 C C . LEU A 1 204 ? 28.949 17.570 -47.891 1.00 85.81 204 LEU A C 1
ATOM 1618 O O . LEU A 1 204 ? 28.695 17.999 -46.768 1.00 85.81 204 LEU A O 1
ATOM 1622 N N . ARG A 1 205 ? 28.011 16.966 -48.634 1.00 82.94 205 ARG A N 1
ATOM 1623 C CA . ARG A 1 205 ? 26.620 16.802 -48.174 1.00 82.94 205 ARG A CA 1
ATOM 1624 C C . ARG A 1 205 ? 26.508 15.920 -46.929 1.00 82.94 205 ARG A C 1
ATOM 1626 O O . ARG A 1 205 ? 25.690 16.203 -46.054 1.00 82.94 205 ARG A O 1
AT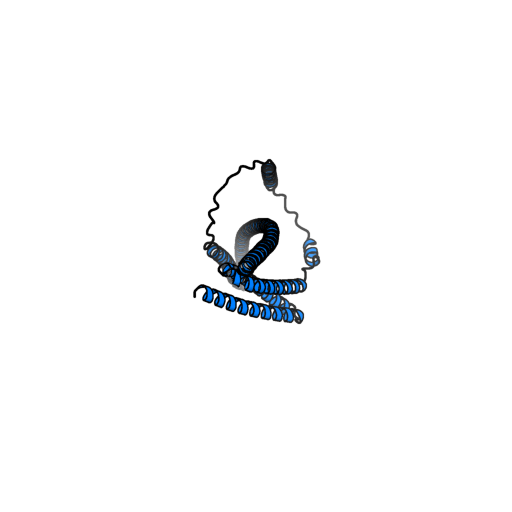OM 1633 N N . ILE A 1 206 ? 27.296 14.849 -46.840 1.00 82.62 206 ILE A N 1
ATOM 1634 C CA . ILE A 1 206 ? 27.335 13.978 -45.655 1.00 82.62 206 ILE A CA 1
ATOM 1635 C C . ILE A 1 206 ? 27.923 14.728 -44.454 1.00 82.62 206 ILE A C 1
ATOM 1637 O O . ILE A 1 206 ? 27.410 14.597 -43.338 1.00 82.62 206 ILE A O 1
ATOM 1641 N N . GLN A 1 207 ? 28.954 15.547 -44.671 1.00 84.00 207 GLN A N 1
ATOM 1642 C CA . GLN A 1 207 ? 29.554 16.369 -43.623 1.00 84.00 207 GLN A CA 1
ATOM 1643 C C . GLN A 1 207 ? 28.567 17.417 -43.089 1.00 84.00 207 GLN A C 1
ATOM 1645 O O . GLN A 1 207 ? 28.417 17.544 -41.872 1.00 84.00 207 GLN A O 1
ATOM 1650 N N . ASP A 1 208 ? 27.836 18.104 -43.969 1.00 89.94 208 ASP A N 1
ATOM 1651 C CA . ASP A 1 208 ? 26.815 19.079 -43.569 1.00 89.94 208 ASP A CA 1
ATOM 1652 C C . ASP A 1 208 ? 25.670 18.421 -42.785 1.00 89.94 208 ASP A C 1
ATOM 1654 O O . ASP A 1 208 ? 25.257 18.928 -41.738 1.00 89.94 208 ASP A O 1
ATOM 1658 N N . LYS A 1 209 ? 25.204 17.241 -43.222 1.00 84.00 209 LYS A N 1
ATOM 1659 C CA . LYS A 1 209 ? 24.203 16.449 -42.483 1.00 84.00 209 LYS A CA 1
ATOM 1660 C C . LYS A 1 209 ? 24.720 16.006 -41.116 1.00 84.00 209 LYS A C 1
ATOM 1662 O O . LYS A 1 209 ? 23.989 16.105 -40.132 1.00 84.00 209 LYS A O 1
ATOM 1667 N N . SER A 1 210 ? 25.975 15.567 -41.038 1.00 81.00 210 SER A N 1
ATOM 1668 C CA . SER A 1 210 ? 26.623 15.198 -39.773 1.00 81.00 210 SER A CA 1
ATOM 1669 C C . SER A 1 210 ? 26.703 16.391 -38.821 1.00 81.00 210 SER A C 1
ATOM 1671 O O . SER A 1 210 ? 26.335 16.272 -37.653 1.00 81.00 210 SER A O 1
ATOM 1673 N N . LYS A 1 211 ? 27.096 17.572 -39.317 1.00 91.56 211 LYS A N 1
ATOM 1674 C CA . LYS A 1 211 ? 27.137 18.808 -38.521 1.00 91.56 211 LYS A CA 1
ATOM 1675 C C . LYS A 1 211 ? 25.748 19.188 -38.004 1.00 91.56 211 LYS A C 1
ATOM 1677 O O . LYS A 1 211 ? 25.601 19.519 -36.828 1.00 91.56 211 LYS A O 1
ATOM 1682 N N . GLN A 1 212 ? 24.723 19.072 -38.848 1.00 91.44 212 GLN A N 1
ATOM 1683 C CA . GLN A 1 212 ? 23.339 19.329 -38.454 1.00 91.44 212 GLN A CA 1
ATOM 1684 C C . GLN A 1 212 ? 22.834 18.320 -37.407 1.00 91.44 212 GLN A C 1
ATOM 1686 O O . GLN A 1 212 ? 22.138 18.705 -36.467 1.00 91.44 212 GLN A O 1
ATOM 1691 N N . ALA A 1 213 ? 23.187 17.038 -37.537 1.00 77.88 213 ALA A N 1
ATOM 1692 C CA . ALA A 1 213 ? 22.837 16.006 -36.563 1.00 77.88 213 ALA A CA 1
ATOM 1693 C C . ALA A 1 213 ? 23.488 16.270 -35.196 1.00 77.88 213 ALA A C 1
ATOM 1695 O O . ALA A 1 213 ? 22.808 16.193 -34.172 1.00 77.88 213 ALA A O 1
ATOM 1696 N N . VAL A 1 214 ? 24.766 16.668 -35.181 1.00 83.38 214 VAL A N 1
ATOM 1697 C CA . VAL A 1 214 ? 25.479 17.058 -33.955 1.00 83.38 214 VAL A CA 1
ATOM 1698 C C . VAL A 1 214 ? 24.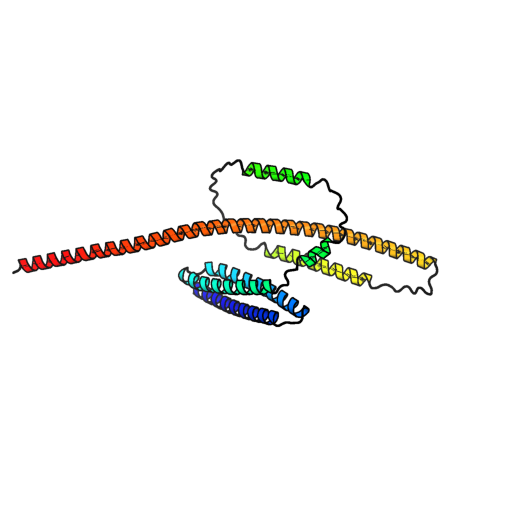827 18.279 -33.307 1.00 83.38 214 VAL A C 1
ATOM 1700 O O . VAL A 1 214 ? 24.594 18.273 -32.102 1.00 83.38 214 VAL A O 1
ATOM 1703 N N . GLU A 1 215 ? 24.447 19.300 -34.078 1.00 89.62 215 GLU A N 1
ATOM 1704 C CA . GLU A 1 215 ? 23.770 20.479 -33.522 1.00 89.62 215 GLU A CA 1
ATOM 1705 C C . GLU A 1 215 ? 22.408 20.125 -32.892 1.00 89.62 215 GLU A C 1
ATOM 1707 O O . GLU A 1 215 ? 22.068 20.616 -31.811 1.00 89.62 215 GLU A O 1
ATOM 1712 N N . ARG A 1 216 ? 21.634 19.227 -33.521 1.00 85.81 216 ARG A N 1
ATOM 1713 C CA . ARG A 1 216 ? 20.385 18.705 -32.937 1.00 85.81 216 ARG A CA 1
ATOM 1714 C C . ARG A 1 216 ? 20.651 17.910 -31.661 1.00 85.81 216 ARG A C 1
ATOM 1716 O O . ARG A 1 216 ? 19.884 18.033 -30.710 1.00 85.81 216 ARG A O 1
ATOM 1723 N N . MET A 1 217 ? 21.720 17.116 -31.631 1.00 77.81 217 MET A N 1
ATOM 1724 C CA . MET A 1 217 ? 22.110 16.345 -30.452 1.00 77.81 217 MET A CA 1
ATOM 1725 C C . MET A 1 217 ? 22.502 17.265 -29.293 1.00 77.81 217 MET A C 1
ATOM 1727 O O . MET A 1 217 ? 22.002 17.068 -28.193 1.00 77.81 217 MET A O 1
ATOM 1731 N N . ILE A 1 218 ? 23.292 18.315 -29.545 1.00 89.06 218 ILE A N 1
ATOM 1732 C CA . ILE A 1 218 ? 23.663 19.321 -28.535 1.00 89.06 218 ILE A CA 1
ATOM 1733 C C . ILE A 1 218 ? 22.411 20.004 -27.967 1.00 89.06 218 ILE A C 1
ATOM 1735 O O . ILE A 1 218 ? 22.278 20.127 -26.751 1.00 89.06 218 ILE A O 1
ATOM 1739 N N . LYS A 1 219 ? 21.451 20.387 -28.822 1.00 89.94 219 LYS A N 1
ATOM 1740 C CA . LYS A 1 219 ? 20.174 20.974 -28.369 1.00 89.94 219 LYS A CA 1
ATOM 1741 C C . LYS A 1 219 ? 19.355 20.001 -27.515 1.00 89.94 219 LYS A C 1
ATOM 1743 O O . LYS A 1 219 ? 18.815 20.407 -26.490 1.00 89.94 219 LYS A O 1
ATOM 1748 N N . LYS A 1 220 ? 19.278 18.722 -27.904 1.00 79.00 220 LYS A N 1
ATOM 1749 C CA . LYS A 1 220 ? 18.587 17.684 -27.118 1.00 79.00 220 LYS A CA 1
ATOM 1750 C C . LYS A 1 220 ? 19.286 17.411 -25.785 1.00 79.00 220 LYS A C 1
ATOM 1752 O O . LYS A 1 220 ? 18.598 17.211 -24.791 1.00 79.00 220 LYS A O 1
ATOM 1757 N N . LEU A 1 221 ? 20.619 17.431 -25.756 1.00 82.12 221 LEU A N 1
ATOM 1758 C CA . LEU A 1 221 ? 21.399 17.234 -24.535 1.00 82.12 221 LEU A CA 1
ATOM 1759 C C . LEU A 1 221 ? 21.133 18.360 -23.529 1.00 82.12 221 LEU A C 1
ATOM 1761 O O . LEU A 1 221 ? 20.860 18.077 -22.370 1.00 82.12 221 LEU A O 1
ATOM 1765 N N . GLY A 1 222 ? 21.103 19.615 -23.991 1.00 89.75 222 GLY A N 1
ATOM 1766 C CA . GLY A 1 222 ? 20.755 20.757 -23.139 1.00 89.75 222 GLY A CA 1
ATOM 1767 C C . GLY A 1 222 ? 19.341 20.657 -22.555 1.00 89.75 222 GLY A C 1
ATOM 1768 O O . GLY A 1 222 ? 19.153 20.865 -21.362 1.00 89.75 222 GLY A O 1
ATOM 1769 N N . ALA A 1 223 ? 18.353 20.257 -23.365 1.00 84.00 223 ALA A N 1
ATOM 1770 C CA . ALA A 1 223 ? 16.989 20.032 -22.877 1.00 84.00 223 ALA A CA 1
ATOM 1771 C C . ALA A 1 223 ? 16.901 18.865 -21.872 1.00 84.00 223 ALA A C 1
ATOM 1773 O O . ALA A 1 223 ? 16.113 18.915 -20.929 1.00 84.00 223 ALA A O 1
ATOM 1774 N N . ALA A 1 224 ? 17.707 17.814 -22.056 1.00 77.06 224 ALA A N 1
ATOM 1775 C CA . ALA A 1 224 ? 17.780 16.694 -21.121 1.00 77.06 224 ALA A CA 1
ATOM 1776 C C . ALA A 1 224 ? 18.444 17.090 -19.792 1.00 77.06 224 ALA A C 1
ATOM 1778 O O . ALA A 1 224 ? 17.983 16.656 -18.739 1.00 77.06 224 ALA A O 1
ATOM 1779 N N . GLU A 1 225 ? 19.485 17.929 -19.821 1.00 88.50 225 GLU A N 1
ATOM 1780 C CA . GLU A 1 225 ? 20.110 18.484 -18.613 1.00 88.50 225 GLU A CA 1
ATOM 1781 C C . GLU A 1 225 ? 19.137 19.369 -17.823 1.00 88.50 225 GLU A C 1
ATOM 1783 O O . GLU A 1 225 ? 19.060 19.244 -16.601 1.00 88.50 225 GLU A O 1
ATOM 1788 N N . GLU A 1 226 ? 18.355 20.213 -18.503 1.00 88.31 226 GLU A N 1
ATOM 1789 C CA . GLU A 1 226 ? 17.327 21.046 -17.865 1.00 88.31 226 GLU A CA 1
ATOM 1790 C C . GLU A 1 226 ? 16.237 20.187 -17.204 1.00 88.31 226 GLU A C 1
ATOM 1792 O O . GLU A 1 226 ? 15.899 20.402 -16.038 1.00 88.31 226 GLU A O 1
ATOM 1797 N N . LEU A 1 227 ? 15.754 19.152 -17.901 1.00 83.75 227 LEU A N 1
ATOM 1798 C CA . LEU A 1 227 ? 14.773 18.211 -17.354 1.00 83.75 227 LEU A CA 1
ATOM 1799 C C . LEU A 1 227 ? 15.335 17.425 -16.159 1.00 83.75 227 LEU A C 1
ATOM 1801 O O . LEU A 1 227 ? 14.647 17.258 -15.154 1.00 83.75 227 LEU A O 1
ATOM 1805 N N . ALA A 1 228 ? 16.597 16.996 -16.223 1.00 80.69 228 ALA A N 1
ATOM 1806 C CA . ALA A 1 228 ? 17.257 16.317 -15.110 1.00 80.69 228 ALA A CA 1
ATOM 1807 C C . ALA A 1 228 ? 17.410 17.234 -13.882 1.00 80.69 228 ALA A C 1
ATOM 1809 O O . ALA A 1 228 ? 17.231 16.785 -12.748 1.00 80.69 228 ALA A O 1
ATOM 1810 N N . GLN A 1 229 ? 17.712 18.521 -14.086 1.00 90.56 229 GLN A N 1
ATOM 1811 C CA . GLN A 1 229 ? 17.758 19.505 -13.001 1.00 90.56 229 GLN A CA 1
ATOM 1812 C C . GLN A 1 229 ? 16.372 19.752 -12.390 1.00 90.56 229 GLN A C 1
ATOM 1814 O O . GLN A 1 229 ? 16.256 19.842 -11.164 1.00 90.56 229 GLN A O 1
ATOM 1819 N N . GLU A 1 230 ? 15.321 19.824 -13.211 1.00 87.00 230 GLU A N 1
ATOM 1820 C CA . GLU A 1 230 ? 13.938 19.942 -12.739 1.00 87.00 230 GLU A CA 1
ATOM 1821 C C . GLU A 1 230 ? 13.528 18.727 -11.892 1.00 87.00 230 GLU A C 1
ATOM 1823 O O . GLU A 1 230 ? 13.047 18.900 -10.767 1.00 87.00 230 GLU A O 1
ATOM 1828 N N . GLU A 1 231 ? 13.805 17.507 -12.362 1.00 79.25 231 GLU A N 1
ATOM 1829 C CA . GLU A 1 231 ? 13.529 16.276 -11.610 1.00 79.25 231 GLU A CA 1
ATOM 1830 C C . GLU A 1 231 ? 14.309 16.216 -10.288 1.00 79.25 231 GLU A C 1
ATOM 1832 O O . GLU A 1 231 ? 13.753 15.826 -9.256 1.00 79.25 231 GLU A O 1
ATOM 1837 N N . LEU A 1 232 ? 15.570 16.661 -10.272 1.00 84.19 232 LEU A N 1
ATOM 1838 C CA . LEU A 1 232 ? 16.378 16.715 -9.051 1.00 84.19 232 LEU A CA 1
ATOM 1839 C C . LEU A 1 232 ? 15.783 17.698 -8.029 1.00 84.19 232 LEU A C 1
ATOM 1841 O O . LEU A 1 232 ? 15.682 17.370 -6.843 1.00 84.19 232 LEU A O 1
ATOM 1845 N N . MET A 1 233 ? 15.318 18.868 -8.477 1.00 88.81 233 MET A N 1
ATOM 1846 C CA . MET A 1 233 ? 14.623 19.833 -7.617 1.00 88.81 233 MET A CA 1
ATOM 1847 C C . MET A 1 233 ? 13.279 19.296 -7.103 1.00 88.81 233 MET A C 1
ATOM 1849 O O . MET A 1 233 ? 12.912 19.535 -5.946 1.00 88.81 233 MET A O 1
ATOM 1853 N N . GLU A 1 234 ? 12.524 18.564 -7.924 1.00 76.88 234 GLU A N 1
ATOM 1854 C CA . GLU A 1 234 ? 11.294 17.910 -7.473 1.00 76.88 234 GLU A CA 1
ATOM 1855 C C . GLU A 1 234 ? 11.569 16.818 -6.436 1.00 76.88 234 GLU A C 1
ATOM 1857 O O . GLU A 1 234 ? 10.863 16.760 -5.423 1.00 76.88 234 GLU A O 1
ATOM 1862 N N . LEU A 1 235 ? 12.609 16.005 -6.633 1.00 77.69 235 LEU A N 1
ATOM 1863 C CA . LEU A 1 235 ? 13.041 14.991 -5.670 1.00 77.69 235 LEU A CA 1
ATOM 1864 C C . LEU A 1 235 ? 13.458 15.618 -4.338 1.00 77.69 235 LEU A C 1
ATOM 1866 O O . LEU A 1 235 ? 13.039 15.139 -3.283 1.00 77.69 235 LEU A O 1
ATOM 1870 N N . GLN A 1 236 ? 14.199 16.728 -4.359 1.00 83.94 236 GLN A N 1
ATOM 1871 C CA . GLN A 1 236 ? 14.535 17.474 -3.143 1.00 83.94 236 GLN A CA 1
ATOM 1872 C C . GLN A 1 236 ? 13.277 17.976 -2.417 1.00 83.94 236 GLN A C 1
ATOM 1874 O O . GLN A 1 236 ? 13.125 17.745 -1.215 1.00 83.94 236 GLN A O 1
ATOM 1879 N N . LYS A 1 237 ? 12.313 18.561 -3.144 1.00 86.06 237 LYS A N 1
ATOM 1880 C CA . LYS A 1 237 ? 11.017 18.982 -2.572 1.00 86.06 237 LYS A CA 1
ATOM 1881 C C . LYS A 1 237 ? 10.212 17.810 -2.008 1.00 86.06 237 LYS A C 1
ATOM 1883 O O . LYS A 1 237 ? 9.446 17.984 -1.058 1.00 86.06 237 LYS A O 1
ATOM 1888 N N . GLN A 1 238 ? 10.298 16.630 -2.619 1.00 71.06 238 GLN A N 1
ATOM 1889 C CA . GLN A 1 238 ? 9.656 15.425 -2.094 1.00 71.06 238 GLN A CA 1
ATOM 1890 C C . GLN A 1 238 ? 10.344 14.947 -0.814 1.00 71.06 238 GLN A C 1
ATOM 1892 O O . GLN A 1 238 ? 9.648 14.616 0.144 1.00 71.06 238 GLN A O 1
ATOM 1897 N N . ASN A 1 239 ? 11.675 14.986 -0.759 1.00 81.94 239 ASN A N 1
ATOM 1898 C CA . ASN A 1 239 ? 12.442 14.613 0.425 1.00 81.94 239 ASN A CA 1
ATOM 1899 C C . ASN A 1 239 ? 12.122 15.529 1.622 1.00 81.94 239 ASN A C 1
ATOM 1901 O O . ASN A 1 239 ? 11.824 15.056 2.717 1.00 81.94 239 ASN A O 1
ATOM 1905 N N . GLU A 1 240 ? 12.027 16.840 1.389 1.00 85.88 240 GLU A N 1
ATOM 1906 C CA . GLU A 1 240 ? 11.611 17.808 2.412 1.00 85.88 240 GLU A CA 1
ATOM 1907 C C . GLU A 1 240 ? 10.188 17.525 2.935 1.00 85.88 240 GLU A C 1
ATOM 1909 O O . GLU A 1 240 ? 9.916 17.586 4.138 1.00 85.88 240 GLU A O 1
ATOM 1914 N N . LYS A 1 241 ? 9.258 17.154 2.043 1.00 77.12 241 LYS A N 1
ATOM 1915 C CA . LYS A 1 241 ? 7.903 16.738 2.445 1.00 77.12 241 LYS A CA 1
ATOM 1916 C C . LYS A 1 241 ? 7.920 15.458 3.273 1.00 77.12 241 LYS A C 1
ATOM 1918 O O . LYS A 1 241 ? 7.133 15.363 4.209 1.00 77.12 241 LYS A O 1
ATOM 1923 N N . ILE A 1 242 ? 8.783 14.496 2.951 1.00 81.06 242 ILE A N 1
ATOM 1924 C CA . ILE A 1 242 ? 8.929 13.257 3.724 1.00 81.06 242 ILE A CA 1
ATOM 1925 C C . ILE A 1 242 ? 9.443 13.572 5.132 1.00 81.06 242 ILE A C 1
ATOM 1927 O O . ILE A 1 242 ? 8.850 13.094 6.096 1.00 81.06 242 ILE A O 1
ATOM 1931 N N . MET A 1 243 ? 10.444 14.444 5.275 1.00 86.19 243 MET A N 1
ATOM 1932 C CA . MET A 1 243 ? 10.908 14.901 6.594 1.00 86.19 243 MET A CA 1
ATOM 1933 C C . MET A 1 243 ? 9.802 15.606 7.393 1.00 86.19 243 MET A C 1
ATOM 1935 O O . MET A 1 243 ? 9.612 15.344 8.583 1.00 86.19 243 MET A O 1
ATOM 1939 N N . LYS A 1 244 ? 9.006 16.463 6.744 1.00 88.50 244 LYS A N 1
ATOM 1940 C CA . LYS A 1 244 ? 7.831 17.080 7.381 1.00 88.50 244 LYS A CA 1
ATOM 1941 C C . LYS A 1 244 ? 6.806 16.030 7.821 1.00 88.50 244 LYS A C 1
ATOM 1943 O O . LYS A 1 244 ? 6.261 16.135 8.913 1.00 88.50 244 LYS A O 1
ATOM 1948 N N . ILE A 1 245 ? 6.569 14.991 7.023 1.00 83.06 245 ILE A N 1
ATOM 1949 C CA . ILE A 1 245 ? 5.671 13.894 7.407 1.00 83.06 245 ILE A CA 1
ATOM 1950 C C . ILE A 1 245 ? 6.224 13.145 8.622 1.00 83.06 245 ILE A C 1
ATOM 1952 O O . ILE A 1 245 ? 5.476 12.928 9.572 1.00 83.06 245 ILE A O 1
ATOM 1956 N N . ASP A 1 246 ? 7.512 12.811 8.634 1.00 83.94 246 ASP A N 1
ATOM 1957 C CA . ASP A 1 246 ? 8.141 12.084 9.740 1.00 83.94 246 ASP A CA 1
ATOM 1958 C C . ASP A 1 246 ? 8.065 12.869 11.061 1.00 83.94 246 ASP A C 1
ATOM 1960 O O . ASP A 1 246 ? 7.630 12.353 12.092 1.00 83.94 246 ASP A O 1
ATOM 1964 N N . THR A 1 247 ? 8.344 14.174 11.016 1.00 89.94 247 THR A N 1
ATOM 1965 C CA . THR A 1 247 ? 8.180 15.048 12.190 1.00 89.94 247 THR A CA 1
ATOM 1966 C C . THR A 1 247 ? 6.723 15.125 12.661 1.00 89.94 247 THR A C 1
ATOM 1968 O O . THR A 1 247 ? 6.474 15.050 13.868 1.00 89.94 247 THR A O 1
ATOM 1971 N N . THR A 1 248 ? 5.739 15.201 11.751 1.00 84.50 248 THR A N 1
ATOM 1972 C CA . THR A 1 248 ? 4.319 15.138 12.145 1.00 84.50 248 THR A CA 1
ATOM 1973 C C . THR A 1 248 ? 3.917 13.779 12.713 1.00 84.50 248 THR A C 1
ATOM 1975 O O . THR A 1 248 ? 3.146 13.739 13.670 1.00 84.50 248 THR A O 1
ATOM 1978 N N . LEU A 1 249 ? 4.452 12.671 12.193 1.00 81.75 249 LEU A N 1
ATOM 1979 C CA . LEU A 1 249 ? 4.194 11.332 12.725 1.00 81.75 249 LEU A CA 1
ATOM 1980 C C . LEU A 1 249 ? 4.741 11.189 14.144 1.00 81.75 249 LEU A C 1
ATOM 1982 O O . LEU A 1 249 ? 4.009 10.735 15.021 1.00 81.75 249 LEU A O 1
ATOM 1986 N N . ASN A 1 250 ? 5.954 11.677 14.399 1.00 88.25 250 ASN A N 1
ATOM 1987 C CA . ASN A 1 250 ? 6.540 11.692 15.740 1.00 88.25 250 ASN A CA 1
ATOM 1988 C C . ASN A 1 250 ? 5.701 12.530 16.726 1.00 88.25 250 ASN A C 1
ATOM 1990 O O . ASN A 1 250 ? 5.491 12.136 17.877 1.00 88.25 250 ASN A O 1
ATOM 1994 N N . GLN A 1 251 ? 5.146 13.665 16.283 1.00 88.75 251 GLN A N 1
ATOM 1995 C CA . GLN A 1 251 ? 4.220 14.458 17.102 1.00 88.75 251 GLN A CA 1
ATOM 1996 C C . GLN A 1 251 ? 2.885 13.735 17.354 1.00 88.75 251 GLN A C 1
ATOM 1998 O O . GLN A 1 251 ? 2.352 13.779 18.470 1.00 88.75 251 GLN A O 1
ATOM 2003 N N . ILE A 1 252 ? 2.341 13.048 16.346 1.00 85.75 252 ILE A N 1
ATOM 2004 C CA . ILE A 1 252 ? 1.120 12.241 16.477 1.00 85.75 252 ILE A CA 1
ATOM 2005 C C . ILE A 1 252 ? 1.350 11.080 17.447 1.00 85.75 252 ILE A C 1
ATOM 2007 O O . ILE A 1 252 ? 0.494 10.810 18.287 1.00 85.75 252 ILE A O 1
ATOM 2011 N N . GLU A 1 253 ? 2.507 10.425 17.405 1.00 87.62 253 GLU A N 1
ATOM 2012 C CA . GLU A 1 253 ? 2.833 9.351 18.339 1.00 87.62 253 GLU A CA 1
ATOM 2013 C C . GLU A 1 253 ? 2.912 9.872 19.779 1.00 87.62 253 GLU A C 1
ATOM 2015 O O . GLU A 1 253 ? 2.255 9.335 20.677 1.00 87.62 253 GLU A O 1
ATOM 2020 N N . ALA A 1 254 ? 3.630 10.976 20.003 1.00 90.81 254 ALA A N 1
ATOM 2021 C CA . ALA A 1 254 ? 3.746 11.582 21.326 1.00 90.81 254 ALA A CA 1
ATOM 2022 C C . ALA A 1 254 ? 2.381 12.020 21.894 1.00 90.81 254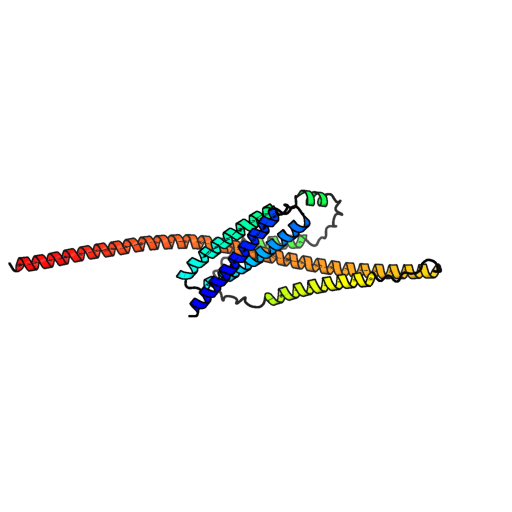 ALA A C 1
ATOM 2024 O O . ALA A 1 254 ? 2.102 11.836 23.085 1.00 90.81 254 ALA A O 1
ATOM 2025 N N . THR A 1 255 ? 1.506 12.584 21.056 1.00 90.31 255 THR A N 1
ATOM 2026 C CA . THR A 1 255 ? 0.144 12.968 21.464 1.00 90.31 255 THR A CA 1
ATOM 2027 C C . THR A 1 255 ? -0.753 11.750 21.681 1.00 90.31 255 THR A C 1
ATOM 2029 O O . THR A 1 255 ? -1.484 11.715 22.671 1.00 90.31 255 THR A O 1
ATOM 2032 N N . SER A 1 256 ? -0.650 10.717 20.844 1.00 88.12 256 SER A N 1
ATOM 2033 C CA . SER A 1 256 ? -1.367 9.447 20.998 1.00 88.12 256 SER A CA 1
ATOM 2034 C C . SER A 1 256 ? -1.021 8.758 22.321 1.00 88.12 256 SER A C 1
ATOM 2036 O O . SER A 1 256 ? -1.919 8.400 23.087 1.00 88.12 256 SER A O 1
ATOM 2038 N N . GLN A 1 257 ? 0.265 8.676 22.676 1.00 93.56 257 GLN A N 1
ATOM 2039 C CA . GLN A 1 257 ? 0.699 8.097 23.952 1.00 93.56 257 GLN A CA 1
ATOM 2040 C C . GLN A 1 257 ? 0.150 8.869 25.164 1.00 93.56 257 GLN A C 1
ATOM 2042 O O . GLN A 1 257 ? -0.254 8.261 26.161 1.00 93.56 257 GLN A O 1
ATOM 2047 N N . ARG A 1 258 ? 0.093 10.208 25.099 1.00 92.94 258 ARG A N 1
ATOM 2048 C CA . ARG A 1 258 ? -0.526 11.032 26.156 1.00 92.94 258 ARG A CA 1
ATOM 2049 C C . ARG A 1 258 ? -2.028 10.785 26.242 1.00 92.94 258 ARG A C 1
ATOM 2051 O O . ARG A 1 258 ? -2.536 10.541 27.334 1.00 92.94 258 ARG A O 1
ATOM 2058 N N . THR A 1 259 ? -2.718 10.771 25.107 1.00 93.38 259 THR A N 1
ATOM 2059 C CA . THR A 1 259 ? -4.151 10.458 25.030 1.00 93.38 259 THR A CA 1
ATOM 2060 C C . THR A 1 259 ? -4.445 9.082 25.621 1.00 93.38 259 THR A C 1
ATOM 2062 O O . THR A 1 259 ? -5.356 8.952 26.432 1.00 93.38 259 THR A O 1
ATOM 2065 N N . MET A 1 260 ? -3.622 8.072 25.335 1.00 91.50 260 MET A N 1
ATOM 2066 C CA . MET A 1 260 ? -3.775 6.732 25.904 1.00 91.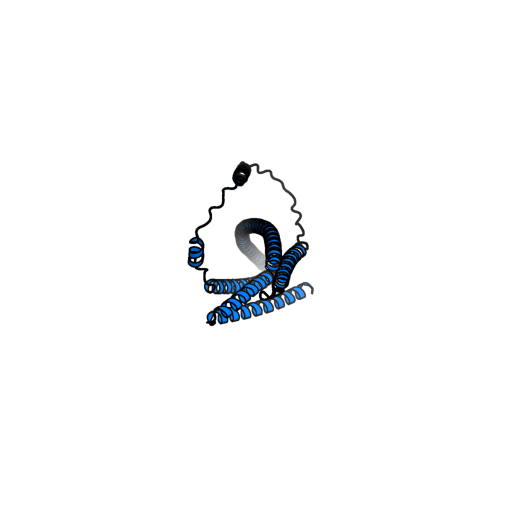50 260 MET A CA 1
ATOM 2067 C C . MET A 1 260 ? -3.630 6.721 27.436 1.00 91.50 260 MET A C 1
ATOM 2069 O O . MET A 1 260 ? -4.368 6.011 28.125 1.00 91.50 260 MET A O 1
ATOM 2073 N N . LYS A 1 261 ? -2.722 7.537 27.996 1.00 94.50 261 LYS A N 1
ATOM 2074 C CA . LYS A 1 261 ? -2.608 7.727 29.454 1.00 94.50 261 LYS A CA 1
ATOM 2075 C C . LYS A 1 261 ? -3.867 8.374 30.035 1.00 94.50 261 LYS A C 1
ATOM 2077 O O . LYS A 1 261 ? -4.361 7.887 31.051 1.00 94.50 261 LYS A O 1
ATOM 2082 N N . TYR A 1 262 ? -4.414 9.401 29.382 1.00 94.12 262 TYR A N 1
ATOM 2083 C CA . TYR A 1 262 ? -5.667 10.030 29.811 1.00 94.12 262 TYR A CA 1
ATOM 2084 C C . TYR A 1 262 ? -6.848 9.061 29.741 1.00 94.12 262 TYR A C 1
ATOM 2086 O O . TYR A 1 262 ? -7.607 8.980 30.698 1.00 94.12 262 TYR A O 1
ATOM 2094 N N . VAL A 1 263 ? -6.965 8.259 28.680 1.00 91.75 263 VAL A N 1
ATOM 2095 C CA . VAL A 1 263 ? -8.018 7.237 28.554 1.00 91.75 263 VAL A CA 1
ATOM 2096 C C . VAL A 1 263 ? -7.925 6.206 29.680 1.00 91.75 263 VAL A C 1
ATOM 2098 O O . VAL A 1 263 ? -8.933 5.895 30.309 1.00 91.75 263 VAL A O 1
ATOM 2101 N N . ARG A 1 264 ? -6.722 5.712 30.003 1.00 92.38 264 ARG A N 1
ATOM 2102 C CA . ARG A 1 264 ? -6.536 4.800 31.149 1.00 92.38 264 ARG A CA 1
ATOM 2103 C C . ARG A 1 264 ? -6.881 5.460 32.483 1.00 92.38 264 ARG A C 1
ATOM 2105 O O . ARG A 1 264 ? -7.449 4.798 33.348 1.00 92.38 264 ARG A O 1
ATOM 2112 N N . TYR A 1 265 ? -6.536 6.734 32.659 1.00 94.94 265 TYR A N 1
ATOM 2113 C CA . TYR A 1 265 ? -6.888 7.491 33.859 1.00 94.94 265 TYR A CA 1
ATOM 2114 C C . TYR A 1 265 ? -8.408 7.654 33.991 1.00 94.94 265 TYR A C 1
ATOM 2116 O O . TYR A 1 265 ? -8.957 7.300 35.029 1.00 94.94 265 TYR A O 1
ATOM 2124 N N . PHE A 1 266 ? -9.087 8.068 32.917 1.00 91.50 266 PHE A N 1
ATOM 2125 C CA . PHE A 1 266 ? -10.548 8.161 32.857 1.00 91.50 266 PHE A CA 1
ATOM 2126 C C . PHE A 1 266 ? -11.233 6.815 33.110 1.00 91.50 266 PHE A C 1
ATOM 2128 O O . PHE A 1 266 ? -12.227 6.758 33.826 1.00 91.50 266 PHE A O 1
ATOM 2135 N N . GLY A 1 267 ? -10.689 5.717 32.578 1.00 92.88 267 GLY A N 1
ATOM 2136 C CA . GLY A 1 267 ? -11.203 4.376 32.852 1.00 92.88 267 GLY A CA 1
ATOM 2137 C C . GLY A 1 267 ? -11.137 4.015 34.340 1.00 92.88 267 GLY A C 1
ATOM 2138 O O . GLY A 1 267 ? -12.109 3.501 34.891 1.00 92.88 267 GLY A O 1
ATOM 2139 N N . LYS A 1 268 ? -10.024 4.337 35.015 1.00 95.25 268 LYS A N 1
ATOM 2140 C CA . LYS A 1 268 ? -9.873 4.110 36.462 1.00 95.25 268 LYS A CA 1
ATOM 2141 C C . LYS A 1 268 ? -10.828 4.976 37.282 1.00 95.25 268 LYS A C 1
ATOM 2143 O O . LYS A 1 268 ? -11.479 4.445 38.178 1.00 95.25 268 LYS A O 1
ATOM 2148 N N . THR A 1 269 ? -10.940 6.268 36.971 1.00 92.12 269 THR A N 1
ATOM 2149 C CA . THR A 1 269 ? -11.826 7.175 37.715 1.00 92.12 269 THR A CA 1
ATOM 2150 C C . THR A 1 269 ? -13.301 6.818 37.530 1.00 92.12 269 THR A C 1
ATOM 2152 O O . THR A 1 269 ? -14.058 6.851 38.498 1.00 92.12 269 THR A O 1
ATOM 2155 N N . MET A 1 270 ? -13.711 6.374 36.335 1.00 92.69 270 MET A N 1
ATOM 2156 C CA . MET A 1 270 ? -15.075 5.877 36.111 1.00 92.69 270 MET A CA 1
ATOM 2157 C C . MET A 1 270 ? -15.392 4.619 36.926 1.00 92.69 270 MET A C 1
ATOM 2159 O O . MET A 1 270 ? -16.510 4.476 37.419 1.00 92.69 270 MET A O 1
ATOM 2163 N N . MET A 1 271 ? -14.436 3.693 37.068 1.00 92.38 271 MET A N 1
ATOM 2164 C CA . MET A 1 271 ? -14.640 2.500 37.898 1.00 92.38 271 MET A CA 1
ATOM 2165 C C . MET A 1 271 ? -14.789 2.866 39.377 1.00 92.38 271 MET A C 1
ATOM 2167 O O . MET A 1 271 ? -15.688 2.347 40.040 1.00 92.38 271 MET A O 1
ATOM 2171 N N . THR A 1 272 ? -13.960 3.785 39.885 1.00 95.69 272 THR A N 1
ATOM 2172 C CA . THR A 1 272 ? -14.067 4.246 41.278 1.00 95.69 272 THR A CA 1
ATOM 2173 C C . THR A 1 272 ? -15.368 5.000 41.541 1.00 95.69 272 THR A C 1
ATOM 2175 O O . THR A 1 272 ? -15.962 4.815 42.597 1.00 95.69 272 THR A O 1
ATOM 2178 N N . ASP A 1 273 ? -15.849 5.792 40.580 1.00 95.88 273 ASP A N 1
ATOM 2179 C CA . ASP A 1 273 ? -17.098 6.548 40.721 1.00 95.88 273 ASP A CA 1
ATOM 2180 C C . ASP A 1 273 ? -18.316 5.612 40.811 1.00 95.88 273 ASP A C 1
ATOM 2182 O O . ASP A 1 273 ? -19.114 5.688 41.746 1.00 95.88 273 ASP A O 1
ATOM 2186 N N . LYS A 1 274 ? -18.392 4.605 39.928 1.00 94.69 274 LYS A N 1
ATOM 2187 C CA . LYS A 1 274 ? -19.435 3.566 40.002 1.00 94.69 274 LYS A CA 1
ATOM 2188 C C . LYS A 1 274 ? -19.400 2.787 41.321 1.00 94.69 274 LYS A C 1
ATOM 2190 O O . LYS A 1 274 ? -20.455 2.448 41.857 1.00 94.69 274 LYS A O 1
ATOM 2195 N N . PHE A 1 275 ? -18.208 2.511 41.853 1.00 94.94 275 PHE A N 1
ATOM 2196 C CA . PHE A 1 275 ? -18.056 1.840 43.144 1.00 94.94 275 PHE A CA 1
ATOM 2197 C C . PHE A 1 275 ? -18.547 2.710 44.312 1.00 94.94 275 PHE A C 1
ATOM 2199 O O . PHE A 1 275 ? -19.282 2.220 45.170 1.00 94.94 275 PHE A O 1
ATOM 2206 N N . MET A 1 276 ? -18.210 4.004 44.316 1.00 95.25 276 MET A N 1
ATOM 2207 C CA . MET A 1 276 ? -18.683 4.956 45.329 1.00 95.25 276 MET A CA 1
ATOM 2208 C C . MET A 1 276 ? -20.208 5.102 45.306 1.00 95.25 276 MET A C 1
ATOM 2210 O O . MET A 1 276 ? -20.843 5.044 46.359 1.00 95.25 276 MET A O 1
ATOM 2214 N N . ILE A 1 277 ? -20.810 5.206 44.116 1.00 95.75 277 ILE A N 1
ATOM 2215 C CA . ILE A 1 277 ? -22.271 5.268 43.954 1.00 95.75 277 ILE A CA 1
ATOM 2216 C C . ILE A 1 277 ? -22.940 4.002 44.516 1.00 95.75 277 ILE A C 1
ATOM 2218 O O . ILE A 1 277 ? -23.937 4.100 45.230 1.00 95.75 277 ILE A O 1
ATOM 2222 N N . CYS A 1 278 ? -22.373 2.820 44.254 1.00 96.62 278 CYS A N 1
ATOM 2223 C CA . CYS A 1 278 ? -22.885 1.552 44.780 1.00 96.62 278 CYS A CA 1
ATOM 2224 C C . CYS A 1 278 ? -22.843 1.496 46.322 1.00 96.62 278 CYS A C 1
ATOM 2226 O O . CYS A 1 278 ? -23.834 1.129 46.956 1.00 96.62 278 CYS A O 1
ATOM 2228 N N . MET A 1 279 ? -21.733 1.928 46.935 1.00 97.06 279 MET A N 1
ATOM 2229 C CA . MET A 1 279 ? -21.590 1.989 48.398 1.00 97.06 279 MET A CA 1
ATOM 2230 C C . MET A 1 279 ? -22.604 2.937 49.051 1.00 97.06 279 MET A C 1
ATOM 2232 O O . MET A 1 279 ? -23.228 2.580 50.051 1.00 97.06 279 MET A O 1
ATOM 2236 N N . ILE A 1 280 ? -22.821 4.119 48.467 1.00 97.19 280 ILE A N 1
ATOM 2237 C CA . ILE A 1 280 ? -23.823 5.076 48.962 1.00 97.19 280 ILE A CA 1
ATOM 2238 C C . ILE A 1 280 ? -25.231 4.469 48.881 1.00 97.19 280 ILE A C 1
ATOM 2240 O O . ILE A 1 280 ? -26.018 4.601 49.821 1.00 97.19 280 ILE A O 1
ATOM 2244 N N . MET A 1 281 ? -25.542 3.751 47.798 1.00 97.25 281 MET A N 1
ATOM 2245 C CA . MET A 1 281 ? -26.847 3.110 47.626 1.00 97.25 281 MET A CA 1
ATOM 2246 C C . MET A 1 281 ? -27.102 2.009 48.672 1.00 97.25 281 MET A C 1
ATOM 2248 O O . MET A 1 281 ? -28.196 1.939 49.230 1.00 97.25 281 MET A O 1
ATOM 2252 N N . MET A 1 282 ? -26.089 1.196 48.995 1.00 97.44 282 MET A N 1
ATOM 2253 C CA . MET A 1 282 ? -26.164 0.165 50.044 1.00 97.44 282 MET A CA 1
ATOM 2254 C C . MET A 1 282 ? -26.483 0.759 51.424 1.00 97.44 282 MET A C 1
ATOM 2256 O O . MET A 1 282 ? -27.343 0.241 52.136 1.00 97.44 282 MET A O 1
ATOM 2260 N N . ILE A 1 283 ? -25.843 1.875 51.787 1.00 97.62 283 ILE A N 1
ATOM 2261 C CA . ILE A 1 283 ? -26.083 2.552 53.072 1.00 97.62 283 ILE A CA 1
ATOM 2262 C C . ILE A 1 283 ? -27.530 3.058 53.164 1.00 97.62 283 ILE A C 1
ATOM 2264 O O . ILE A 1 283 ? -28.177 2.889 54.199 1.00 97.62 283 ILE A O 1
ATOM 2268 N N . LEU A 1 284 ? -28.071 3.626 52.081 1.00 98.06 284 LEU A N 1
ATOM 2269 C CA . LEU A 1 284 ? -29.459 4.099 52.049 1.00 98.06 284 LEU A CA 1
ATOM 2270 C C . LEU A 1 284 ? -30.468 2.964 52.266 1.00 98.06 284 LEU A C 1
ATOM 2272 O O . LEU A 1 284 ? -31.427 3.144 53.014 1.00 98.06 284 LEU A O 1
ATOM 2276 N N . ILE A 1 285 ? -30.237 1.787 51.677 1.00 97.75 285 ILE A N 1
ATOM 2277 C CA . ILE A 1 285 ? -31.112 0.618 51.865 1.00 97.75 285 ILE A CA 1
ATOM 2278 C C . ILE A 1 285 ? -31.146 0.198 53.340 1.00 97.75 285 ILE A C 1
ATOM 2280 O O . ILE A 1 285 ? -32.225 -0.029 53.887 1.00 97.75 285 ILE A O 1
ATOM 2284 N N . VAL A 1 286 ? -29.991 0.150 54.012 1.00 98.12 286 VAL A N 1
ATOM 2285 C CA . VAL A 1 286 ? -29.912 -0.201 55.443 1.00 98.12 286 VAL A CA 1
ATOM 2286 C C . VAL A 1 286 ? -30.687 0.798 56.307 1.00 98.12 286 VAL A C 1
ATOM 2288 O O . VAL A 1 286 ? -31.425 0.388 57.205 1.00 98.12 286 VAL A O 1
ATOM 2291 N N . ILE A 1 287 ? -30.580 2.099 56.016 1.00 98.12 287 ILE A N 1
ATOM 2292 C CA . ILE A 1 287 ? -31.333 3.143 56.730 1.00 98.12 287 ILE A CA 1
ATOM 2293 C C . ILE A 1 287 ? -32.845 2.940 56.557 1.00 98.12 287 ILE A C 1
ATOM 2295 O O . ILE A 1 287 ? -33.586 3.004 57.538 1.00 98.12 287 ILE A O 1
ATOM 2299 N N . VAL A 1 288 ? -33.309 2.643 55.339 1.00 97.88 288 VAL A N 1
ATOM 2300 C CA . VAL A 1 288 ? -34.733 2.376 55.071 1.00 97.88 288 VAL A CA 1
ATOM 2301 C C . VAL A 1 288 ? -35.227 1.166 55.867 1.00 97.88 288 VAL A C 1
ATOM 2303 O O . VAL A 1 288 ? -36.282 1.241 56.497 1.00 97.88 288 VAL A O 1
ATOM 2306 N N . VAL A 1 289 ? -34.454 0.077 55.910 1.00 97.69 289 VAL A N 1
ATOM 2307 C CA . VAL A 1 289 ? -34.799 -1.121 56.694 1.00 97.69 289 VAL A CA 1
ATOM 2308 C C . VAL A 1 289 ? -34.898 -0.801 58.188 1.00 97.69 289 VAL A C 1
ATOM 2310 O O . VAL A 1 289 ? -35.863 -1.209 58.833 1.00 97.69 289 VAL A O 1
ATOM 2313 N N . LEU A 1 290 ? -33.956 -0.027 58.740 1.00 97.31 290 LEU A N 1
ATOM 2314 C CA . LEU A 1 290 ? -33.993 0.389 60.148 1.00 97.31 290 LEU A CA 1
ATOM 2315 C C . LEU A 1 290 ? -35.243 1.213 60.479 1.00 97.31 290 LEU A C 1
ATOM 2317 O O . LEU A 1 290 ? -35.858 0.988 61.522 1.00 97.31 290 LEU A O 1
ATOM 2321 N N . ILE A 1 291 ? -35.649 2.125 59.590 1.00 97.25 291 ILE A N 1
ATOM 2322 C CA . ILE A 1 291 ? -36.874 2.919 59.762 1.00 97.25 291 ILE A CA 1
ATOM 2323 C C . ILE A 1 291 ? -38.107 2.004 59.784 1.00 97.25 291 ILE A C 1
ATOM 2325 O O . ILE A 1 291 ? -38.948 2.140 60.672 1.00 97.25 291 ILE A O 1
ATOM 2329 N N . VAL A 1 292 ? -38.204 1.043 58.860 1.00 97.38 292 VAL A N 1
ATOM 2330 C CA . VAL A 1 292 ? -39.331 0.093 58.807 1.00 97.38 292 VAL A CA 1
ATOM 2331 C C . VAL A 1 292 ? -39.398 -0.758 60.077 1.00 97.38 292 VAL A C 1
ATOM 2333 O O . VAL A 1 292 ? -40.466 -0.871 60.678 1.00 97.38 292 VAL A O 1
ATOM 2336 N N . VAL A 1 293 ? -38.266 -1.303 60.534 1.00 97.56 293 VAL A N 1
ATOM 2337 C CA . VAL A 1 293 ? -38.195 -2.100 61.772 1.00 97.56 293 VAL A CA 1
ATOM 2338 C C . VAL A 1 293 ? -38.584 -1.265 62.995 1.00 97.56 293 VAL A C 1
ATOM 2340 O O . VAL A 1 293 ? -39.335 -1.740 63.845 1.00 97.56 293 VAL A O 1
ATOM 2343 N N . ALA A 1 294 ? -38.128 -0.012 63.081 1.00 97.25 294 ALA A N 1
ATOM 2344 C CA . ALA A 1 294 ? -38.483 0.885 64.178 1.00 97.25 294 ALA A CA 1
ATOM 2345 C C . ALA A 1 294 ? -39.986 1.217 64.203 1.00 97.25 294 ALA A C 1
ATOM 2347 O O . ALA A 1 294 ? -40.582 1.275 65.279 1.00 97.25 294 ALA A O 1
ATOM 2348 N N . ILE A 1 295 ? -40.610 1.402 63.034 1.00 97.44 295 ILE A N 1
ATOM 2349 C CA . ILE A 1 295 ? -42.056 1.646 62.924 1.00 97.44 295 ILE A CA 1
ATOM 2350 C C . ILE A 1 295 ? -42.852 0.402 63.329 1.00 97.44 295 ILE A C 1
ATOM 2352 O O . ILE A 1 295 ? -43.817 0.528 64.080 1.00 97.44 295 ILE A O 1
ATOM 2356 N N . LEU A 1 296 ? -42.446 -0.788 62.870 1.00 96.88 296 LEU A N 1
ATOM 2357 C CA . LEU A 1 296 ? -43.111 -2.044 63.228 1.00 96.88 296 LEU A CA 1
ATOM 2358 C C . LEU A 1 296 ? -43.025 -2.309 64.733 1.00 96.88 296 LEU A C 1
ATOM 2360 O O . LEU A 1 296 ? -44.048 -2.555 65.363 1.00 96.88 296 LEU A O 1
ATOM 2364 N N . LYS A 1 297 ? -41.837 -2.142 65.326 1.00 96.25 297 LYS A N 1
ATOM 2365 C CA . LYS A 1 297 ? -41.623 -2.336 66.766 1.00 96.25 297 LYS A CA 1
ATOM 2366 C C . LYS A 1 297 ? -42.369 -1.320 67.637 1.00 96.25 297 LYS A C 1
ATOM 2368 O O . LYS A 1 297 ? -42.643 -1.606 68.789 1.00 96.25 297 LYS A O 1
ATOM 2373 N N . LYS A 1 298 ? -42.686 -0.128 67.118 1.00 95.06 298 LYS A N 1
ATOM 2374 C CA . LYS A 1 298 ? -43.488 0.874 67.842 1.00 95.06 298 LYS A CA 1
ATOM 2375 C C . LYS A 1 298 ? -44.987 0.534 67.860 1.00 95.06 298 LYS A C 1
ATOM 2377 O O . LYS A 1 298 ? -45.731 1.147 68.621 1.00 95.06 298 LYS A O 1
ATOM 2382 N N . ARG A 1 299 ? -45.443 -0.351 66.968 1.00 89.81 299 ARG A N 1
ATOM 2383 C CA . ARG A 1 299 ? -46.860 -0.714 66.830 1.00 89.81 299 ARG A CA 1
ATOM 2384 C C . ARG A 1 299 ? -47.259 -1.909 67.703 1.00 89.81 299 ARG A C 1
ATOM 2386 O O . ARG A 1 299 ? -48.447 -2.045 67.981 1.00 89.81 299 ARG A O 1
ATOM 2393 N N . GLU A 1 300 ? -46.295 -2.743 68.085 1.00 73.62 300 GLU A N 1
ATOM 2394 C CA . GLU A 1 300 ? -46.435 -3.786 69.113 1.00 73.62 300 GLU A CA 1
ATOM 2395 C C . GLU A 1 300 ? -46.296 -3.192 70.519 1.00 73.62 300 GLU A C 1
ATOM 2397 O O . GLU A 1 300 ? -47.074 -3.618 71.401 1.00 73.62 300 GLU A O 1
#